Protein AF-A0A328N992-F1 (afdb_monomer)

Organism: NCBI:txid709876

Solvent-accessible surface area (backbone atoms only — not comparable to full-atom values): 13622 Å² total; per-residue (Å²): 133,80,84,73,57,68,52,61,56,52,52,54,48,52,54,49,39,54,75,70,66,52,57,54,69,60,47,16,53,49,36,62,72,42,31,84,69,27,68,93,78,51,80,54,60,45,34,30,42,42,36,12,55,34,43,67,59,38,48,61,41,48,57,57,71,47,73,56,45,70,89,80,65,60,77,86,79,83,82,83,86,82,49,75,71,60,50,50,52,51,25,53,38,34,49,50,53,59,74,67,42,42,58,57,48,53,30,16,54,98,88,42,84,43,50,44,65,38,31,50,54,35,53,51,51,41,49,53,54,27,48,77,56,45,34,52,88,50,46,37,51,57,51,10,40,50,67,34,26,86,53,43,39,97,88,65,38,64,68,19,67,39,57,38,52,45,52,62,71,67,64,50,67,63,26,51,50,30,21,49,53,40,45,70,71,41,87,77,78,71,82,86,64,97,76,58,48,24,54,66,30,43,54,52,15,52,52,27,40,56,37,16,70,74,36,30,91,84,34,50,62,52,14,51,45,25,44,48,51,14,49,53,26,44,55,48,15,59,51,34,41,56,51,41,57,67,61,73,78,110

pLDDT: mean 87.42, std 14.93, range [39.62, 98.62]

Radius of gyration: 20.53 Å; Cα contacts (8 Å, |Δi|>4): 294; chains: 1; bounding box: 58×44×56 Å

Secondary structure (DSSP, 8-state):
-PPPPHHHHHHHHHHHHHHTT--HHHHHHHHHHHHHHHTTT---HHHHHHHHH-HHHHHHHHHHHSPPPGGGT--TTS-SSS-HHHHHHHHHHHHHHHHH--SSPTT--TTPPPPHHHHHHHHHHHHHHHHHTT-GGGHHHHHHHHHT-----TT--SS-HHHHHHHHHH--HHHHHHHHHHHHT-TTS----TT-TTHHHHHHHHHHHHHHHHHTTT-HHHHHHHHHHHHHHHHHHHHHHHHHHHHHT-

Sequence (250 aa):
MWPLPRQYTIGRLLDRLEAAGADNTLLANLEWFYQPLLEHSRRPIALHRELARDPARFIGLVSLMYRPDPDTGANSADEEANEESASSRAFSAAWTVLREWRTPLPGSVDGYLPTTEDMLRWAESVREMLTASDRAQVLPIVLGDALSGAVADEDGTWPSEPVRDVLEILGDADLDEHLAIARMNQPGVTTRGLYDGGTQERALADQYSGAADRVRDRWPRSGALLDGLSRSYRDDARREDRSAESHGDR

Mean predicted aligned error: 6.82 Å

Foldseek 3Di:
DDDDPPLVVLQVVLVVCVVVVHDLVVLLVSCLVCQLVNLVPDASVSVLQCVQAPVVSVVVLVCLQDPADVVVPPPPPPPPPDPPVVSVSSNVSSCSNLLQRQDDAHLDDPRDRHALVSNVVSLVVNCVVCVVRRNNVCSLQSLLSRQLHCDDPPVSQPPHPSSLVNCQVVVDPSNLVNVLVSNVPRPPLDDDDLQCALVSLQVQLVVLQVSLVVPCVPRVSSSVSSNVSSVVSVVVSVVRNVVNVVVVVD

Structure (mmCIF, N/CA/C/O backbone):
data_AF-A0A328N992-F1
#
_entry.id   AF-A0A328N992-F1
#
loop_
_atom_site.group_PDB
_atom_site.id
_atom_site.type_symbol
_atom_site.label_atom_id
_atom_site.label_alt_id
_atom_site.label_comp_id
_atom_site.label_asym_id
_atom_site.label_entity_id
_atom_site.label_seq_id
_atom_site.pdbx_PDB_ins_code
_atom_site.Cartn_x
_atom_site.Cartn_y
_atom_site.Cartn_z
_atom_site.occupancy
_atom_site.B_iso_or_equiv
_atom_site.auth_seq_id
_atom_site.auth_comp_id
_atom_site.auth_asym_id
_atom_site.auth_atom_id
_atom_site.pdbx_PDB_model_num
ATOM 1 N N . MET A 1 1 ? -18.900 12.013 -38.434 1.00 44.59 1 MET A N 1
ATOM 2 C CA . MET A 1 1 ? -18.421 11.192 -37.301 1.00 44.59 1 MET A CA 1
ATOM 3 C C . MET A 1 1 ? -17.495 12.079 -36.483 1.00 44.59 1 MET A C 1
ATOM 5 O O . MET A 1 1 ? -16.463 12.473 -37.007 1.00 44.59 1 MET A O 1
ATOM 9 N N . TRP A 1 2 ? -17.919 12.521 -35.297 1.00 42.84 2 TRP A N 1
ATOM 10 C CA . TRP A 1 2 ? -17.092 13.388 -34.446 1.00 42.84 2 TRP A CA 1
ATOM 11 C C . TRP A 1 2 ? -15.893 12.578 -33.923 1.00 42.84 2 TRP A C 1
ATOM 13 O O . TRP A 1 2 ? -16.093 11.407 -33.584 1.00 42.84 2 TRP A O 1
ATOM 23 N N . PRO A 1 3 ? -14.664 13.124 -33.886 1.00 55.38 3 PRO A N 1
ATOM 24 C CA . PRO A 1 3 ? -13.525 12.403 -33.331 1.00 55.38 3 PRO A CA 1
ATOM 25 C C . PRO A 1 3 ? -13.800 12.067 -31.864 1.00 55.38 3 PRO A C 1
ATOM 27 O O . PRO A 1 3 ? -14.230 12.920 -31.087 1.00 55.38 3 PRO A O 1
ATOM 30 N N . LEU A 1 4 ? -13.577 10.807 -31.493 1.00 65.38 4 LEU A N 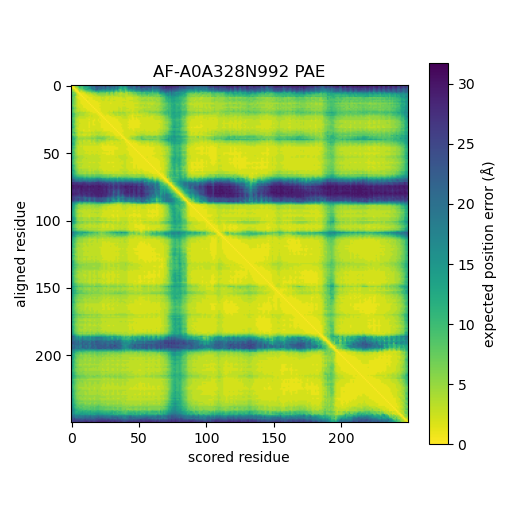1
ATOM 31 C CA . LEU A 1 4 ? -13.693 10.372 -30.106 1.00 65.38 4 LEU A CA 1
ATOM 32 C C . LEU A 1 4 ? -12.664 11.125 -29.245 1.00 65.38 4 LEU A C 1
ATOM 34 O O . LEU A 1 4 ? -11.574 11.437 -29.740 1.00 65.38 4 LEU A O 1
ATOM 38 N N . PRO A 1 5 ? -12.964 11.398 -27.962 1.00 82.06 5 PRO A N 1
ATOM 39 C CA . PRO A 1 5 ? -11.992 11.981 -27.044 1.00 82.06 5 PRO A CA 1
ATOM 40 C C . PRO A 1 5 ? -10.669 11.200 -27.073 1.00 82.06 5 PRO A C 1
ATOM 42 O O . PRO A 1 5 ? -10.662 9.967 -27.139 1.00 82.06 5 PRO A O 1
ATOM 45 N N . ARG A 1 6 ? -9.531 11.907 -27.030 1.00 81.56 6 ARG A N 1
ATOM 46 C CA . ARG A 1 6 ? -8.190 11.291 -27.118 1.00 81.56 6 ARG A CA 1
ATOM 47 C C . ARG A 1 6 ? -7.979 10.209 -26.052 1.00 81.56 6 ARG A C 1
ATOM 49 O O . ARG A 1 6 ? -7.444 9.153 -26.369 1.00 81.56 6 ARG A O 1
ATOM 56 N N . GLN A 1 7 ? -8.493 10.446 -24.844 1.00 84.19 7 GLN A N 1
ATOM 57 C CA . GLN A 1 7 ? -8.504 9.505 -23.717 1.00 84.19 7 GLN A CA 1
ATOM 58 C C . GLN A 1 7 ? -9.164 8.174 -24.087 1.00 84.19 7 GLN A C 1
ATOM 60 O O . GLN A 1 7 ? -8.561 7.119 -23.934 1.00 84.19 7 GLN A O 1
ATOM 65 N N . TYR A 1 8 ? -10.364 8.228 -24.674 1.00 84.75 8 TYR A N 1
ATOM 66 C CA . TYR A 1 8 ? -11.100 7.039 -25.106 1.00 84.75 8 TYR A CA 1
ATOM 67 C C . TYR A 1 8 ? -10.323 6.238 -26.157 1.00 84.75 8 TYR A C 1
ATOM 69 O O . TYR A 1 8 ? -10.252 5.012 -26.097 1.00 84.75 8 TYR A O 1
ATOM 77 N N . THR A 1 9 ? -9.728 6.930 -27.132 1.00 87.75 9 THR A N 1
ATOM 78 C CA . THR A 1 9 ? -8.987 6.274 -28.220 1.00 87.75 9 THR A CA 1
ATOM 79 C C . THR A 1 9 ? -7.722 5.592 -27.704 1.00 87.75 9 THR A C 1
ATOM 81 O O . THR A 1 9 ? -7.458 4.451 -28.080 1.00 87.75 9 THR A O 1
ATOM 84 N N . ILE A 1 10 ? -6.968 6.269 -26.834 1.00 90.88 10 ILE A N 1
ATOM 85 C CA . ILE A 1 10 ? -5.736 5.734 -26.244 1.00 90.88 10 ILE A CA 1
ATOM 86 C C . ILE A 1 10 ? -6.057 4.587 -25.285 1.00 90.88 10 ILE A C 1
ATOM 88 O O . ILE A 1 10 ? -5.457 3.526 -25.420 1.00 90.88 10 ILE A O 1
ATOM 92 N N . GLY A 1 11 ? -7.046 4.741 -24.398 1.00 88.81 11 GLY A N 1
ATOM 93 C CA . GLY A 1 11 ? -7.476 3.670 -23.493 1.00 88.81 11 GLY A CA 1
ATOM 94 C C . GLY A 1 11 ? -7.834 2.393 -24.255 1.00 88.81 11 GLY A C 1
ATOM 95 O O . GLY A 1 11 ? -7.245 1.344 -24.016 1.00 88.81 11 GLY A O 1
ATOM 96 N N . ARG A 1 12 ? -8.671 2.506 -25.296 1.00 89.94 12 ARG A N 1
ATOM 97 C CA . ARG A 1 12 ? -9.015 1.357 -26.149 1.00 89.94 12 ARG A CA 1
ATOM 98 C C . ARG A 1 12 ? -7.834 0.762 -26.916 1.00 89.94 12 ARG A C 1
ATOM 100 O O . ARG A 1 12 ? -7.894 -0.407 -27.293 1.00 89.94 12 ARG A O 1
ATOM 107 N N . LEU A 1 13 ? -6.822 1.561 -27.258 1.00 92.88 13 LEU A N 1
ATOM 108 C CA . LEU A 1 13 ? -5.617 1.046 -27.905 1.00 92.88 13 LEU A CA 1
ATOM 109 C C . LEU A 1 13 ? -4.828 0.177 -26.925 1.00 92.88 13 LEU A C 1
ATOM 111 O O . LEU A 1 13 ? -4.437 -0.923 -27.302 1.00 92.88 13 LEU A O 1
ATOM 115 N N . LEU A 1 14 ? -4.653 0.640 -25.684 1.00 93.31 14 LEU A N 1
ATOM 116 C CA . LEU A 1 14 ? -3.992 -0.133 -24.633 1.00 93.31 14 LEU A CA 1
ATOM 117 C C . LEU A 1 14 ? -4.751 -1.430 -24.335 1.00 93.31 14 LEU A C 1
ATOM 119 O O . LEU A 1 14 ? -4.133 -2.489 -24.323 1.00 93.31 14 LEU A O 1
ATOM 123 N N . ASP A 1 15 ? -6.083 -1.380 -24.235 1.00 91.62 15 ASP A N 1
ATOM 124 C CA . ASP A 1 15 ? -6.909 -2.581 -24.028 1.00 91.62 15 ASP A CA 1
ATOM 125 C C . ASP A 1 15 ? -6.735 -3.605 -25.161 1.00 91.62 15 ASP A C 1
ATOM 127 O O . ASP A 1 15 ? -6.702 -4.813 -24.936 1.00 91.62 15 ASP A O 1
ATOM 131 N N . ARG A 1 16 ? -6.598 -3.133 -26.407 1.00 93.62 16 ARG A N 1
ATOM 132 C CA . ARG A 1 16 ? -6.344 -4.010 -27.560 1.00 93.62 16 ARG A CA 1
ATOM 133 C C . ARG A 1 16 ? -4.935 -4.580 -27.576 1.00 93.62 16 ARG A C 1
ATOM 135 O O . ARG A 1 16 ? -4.776 -5.711 -28.019 1.00 93.62 16 ARG A O 1
ATOM 142 N N . LEU A 1 17 ? -3.935 -3.811 -27.147 1.00 94.00 17 LEU A N 1
ATOM 143 C CA . LEU A 1 17 ? -2.565 -4.304 -27.016 1.00 94.00 17 LEU A CA 1
ATOM 144 C C . LEU A 1 17 ? -2.492 -5.394 -25.943 1.00 94.00 17 LEU A C 1
ATOM 146 O O . LEU A 1 17 ? -1.922 -6.450 -26.199 1.00 94.00 17 LEU A O 1
ATOM 150 N N . GLU A 1 18 ? -3.136 -5.181 -24.795 1.00 91.88 18 GLU A N 1
ATOM 151 C CA . GLU A 1 18 ? -3.239 -6.188 -23.735 1.00 91.88 18 GLU A CA 1
ATOM 152 C C . GLU A 1 18 ? -3.959 -7.450 -24.230 1.00 91.88 18 GLU A C 1
ATOM 154 O O . GLU A 1 18 ? -3.420 -8.549 -24.120 1.00 91.88 18 GLU A O 1
ATOM 159 N N . ALA A 1 19 ? -5.115 -7.306 -24.889 1.00 92.44 19 ALA A N 1
ATOM 160 C CA . ALA A 1 19 ? -5.848 -8.440 -25.460 1.00 92.44 19 ALA A CA 1
ATOM 161 C C . ALA A 1 19 ? -5.077 -9.186 -26.567 1.00 92.44 19 ALA A C 1
ATOM 163 O O . ALA A 1 19 ? -5.338 -10.362 -26.816 1.00 92.44 19 ALA A O 1
ATOM 164 N N . ALA A 1 20 ? -4.136 -8.517 -27.238 1.00 94.56 20 ALA A N 1
ATOM 165 C CA . ALA A 1 20 ? -3.255 -9.121 -28.234 1.00 94.56 20 ALA A CA 1
ATOM 166 C C . ALA A 1 20 ? -2.022 -9.814 -27.620 1.00 94.56 20 ALA A C 1
ATOM 168 O O . ALA A 1 20 ? -1.205 -10.349 -28.367 1.00 94.56 20 ALA A O 1
ATOM 169 N N . GLY A 1 21 ? -1.880 -9.810 -26.289 1.00 92.38 21 GLY A N 1
ATOM 170 C CA . GLY A 1 21 ? -0.749 -10.420 -25.592 1.00 92.38 21 GLY A CA 1
ATOM 171 C C . GLY A 1 21 ? 0.535 -9.596 -25.680 1.00 92.38 21 GLY A C 1
ATOM 172 O O . GLY A 1 21 ? 1.622 -10.169 -25.747 1.00 92.38 21 GLY A O 1
ATOM 173 N N . ALA A 1 22 ? 0.428 -8.264 -25.731 1.00 93.62 22 ALA A N 1
ATOM 174 C CA . ALA A 1 22 ? 1.598 -7.396 -25.645 1.00 93.62 22 ALA A CA 1
ATOM 175 C C . ALA A 1 22 ? 2.366 -7.621 -24.331 1.00 93.62 22 ALA A C 1
ATOM 177 O O . ALA A 1 22 ? 1.780 -7.918 -23.292 1.00 93.62 22 ALA A O 1
ATOM 178 N N . ASP A 1 23 ? 3.685 -7.441 -24.392 1.00 94.00 23 ASP A N 1
ATOM 179 C CA . ASP A 1 23 ? 4.572 -7.568 -23.237 1.00 94.00 23 ASP A CA 1
ATOM 180 C C . ASP A 1 23 ? 4.174 -6.616 -22.090 1.00 94.00 23 ASP A C 1
ATOM 182 O O . ASP A 1 23 ? 3.854 -5.444 -22.321 1.00 94.00 23 ASP A O 1
ATOM 186 N N . ASN A 1 24 ? 4.224 -7.110 -20.845 1.00 92.69 24 ASN A N 1
ATOM 187 C CA . ASN A 1 24 ? 3.803 -6.342 -19.669 1.00 92.69 24 ASN A CA 1
ATOM 188 C C . ASN A 1 24 ? 4.683 -5.102 -19.453 1.00 92.69 24 ASN A C 1
ATOM 190 O O . ASN A 1 24 ? 4.160 -4.039 -19.129 1.00 92.69 24 ASN A O 1
ATOM 194 N N . THR A 1 25 ? 5.988 -5.195 -19.727 1.00 94.50 25 THR A N 1
ATOM 195 C CA . THR A 1 25 ? 6.917 -4.059 -19.617 1.00 94.50 25 THR A CA 1
ATOM 196 C C . THR A 1 25 ? 6.542 -2.948 -20.593 1.00 94.50 25 THR A C 1
ATOM 198 O O . THR A 1 25 ? 6.544 -1.766 -20.239 1.00 94.50 25 THR A O 1
ATOM 201 N N . LEU A 1 26 ? 6.201 -3.311 -21.835 1.00 95.56 26 LEU A N 1
ATOM 202 C CA . LEU A 1 26 ? 5.734 -2.353 -22.837 1.00 95.56 26 LEU A CA 1
ATOM 203 C C . LEU A 1 26 ? 4.438 -1.671 -22.384 1.00 95.56 26 LEU A C 1
ATOM 205 O O . LEU A 1 26 ? 4.343 -0.443 -22.450 1.00 95.56 26 LEU A O 1
ATOM 209 N N . LEU A 1 27 ? 3.458 -2.448 -21.917 1.00 95.50 27 LEU A N 1
ATOM 210 C CA . LEU A 1 27 ? 2.187 -1.914 -21.428 1.00 95.50 27 LEU A CA 1
ATOM 211 C C . LEU A 1 27 ? 2.389 -0.993 -20.222 1.00 95.50 27 LEU A C 1
ATOM 213 O O . LEU A 1 27 ? 1.867 0.115 -20.235 1.00 95.50 27 LEU A O 1
ATOM 217 N N . ALA A 1 28 ? 3.199 -1.389 -19.242 1.00 95.44 28 ALA A N 1
ATOM 218 C CA . ALA A 1 28 ? 3.517 -0.582 -18.067 1.00 95.44 28 ALA A CA 1
ATOM 219 C C . ALA A 1 28 ? 4.166 0.759 -18.438 1.00 95.44 28 ALA A C 1
ATOM 221 O O . ALA A 1 28 ? 3.790 1.805 -17.911 1.00 95.44 28 ALA A O 1
ATOM 222 N N . ASN A 1 29 ? 5.103 0.755 -19.393 1.00 95.88 29 ASN A N 1
ATOM 223 C CA . ASN A 1 29 ? 5.730 1.983 -19.885 1.00 95.88 29 ASN A CA 1
ATOM 224 C C . ASN A 1 29 ? 4.714 2.906 -20.580 1.00 95.88 29 ASN A C 1
ATOM 226 O O . ASN A 1 29 ? 4.759 4.123 -20.398 1.00 95.88 29 ASN A O 1
ATOM 230 N N . LEU A 1 30 ? 3.794 2.344 -21.371 1.00 95.56 30 LEU A N 1
ATOM 231 C CA . LEU A 1 30 ? 2.729 3.111 -22.021 1.00 95.56 30 LEU A CA 1
ATOM 232 C C . LEU A 1 30 ? 1.713 3.647 -21.006 1.00 95.56 30 LEU A C 1
ATOM 234 O O . LEU A 1 30 ? 1.287 4.793 -21.121 1.00 95.56 30 LEU A O 1
ATOM 238 N N . GLU A 1 31 ? 1.341 2.843 -20.015 1.00 95.19 31 GLU A N 1
ATOM 239 C CA . GLU A 1 31 ? 0.456 3.242 -18.923 1.00 95.19 31 GLU A CA 1
ATOM 240 C C . GLU A 1 31 ? 1.057 4.386 -18.117 1.00 95.19 31 GLU A C 1
ATOM 242 O O . GLU A 1 31 ? 0.381 5.390 -17.922 1.00 95.19 31 GLU A O 1
ATOM 247 N N . TRP A 1 32 ? 2.337 4.297 -17.746 1.00 95.62 32 TRP A N 1
ATOM 248 C CA . TRP A 1 32 ? 3.048 5.395 -17.094 1.00 95.62 32 TRP A CA 1
ATOM 249 C C . TRP A 1 32 ? 3.054 6.662 -17.958 1.00 95.62 32 TRP A C 1
ATOM 251 O O . TRP A 1 32 ? 2.681 7.739 -17.495 1.00 95.62 32 TRP A O 1
ATOM 261 N N . PHE A 1 33 ? 3.415 6.534 -19.238 1.00 93.38 33 PHE A N 1
ATOM 262 C CA . PHE A 1 33 ? 3.489 7.672 -20.156 1.00 93.38 33 PHE A CA 1
ATOM 263 C C . PHE A 1 33 ? 2.137 8.379 -20.334 1.00 93.38 33 PHE A C 1
ATOM 265 O O . PHE A 1 33 ? 2.073 9.609 -20.382 1.00 93.38 33 PHE A O 1
ATOM 272 N N . TYR A 1 34 ? 1.048 7.614 -20.426 1.00 93.12 34 TYR A N 1
ATOM 273 C CA . TYR A 1 34 ? -0.300 8.149 -20.612 1.00 93.12 34 TYR A CA 1
ATOM 274 C C . TYR A 1 34 ? -1.068 8.371 -19.304 1.00 93.12 34 TYR A C 1
ATOM 276 O O . TYR A 1 34 ? -2.209 8.834 -19.369 1.00 93.12 34 TYR A O 1
ATOM 284 N N . GLN A 1 35 ? -0.472 8.122 -18.135 1.00 92.06 35 GLN A N 1
ATOM 285 C CA . GLN A 1 35 ? -1.172 8.199 -16.852 1.00 92.06 35 GLN A CA 1
ATOM 286 C C . GLN A 1 35 ? -1.865 9.548 -16.607 1.00 92.06 35 GLN A C 1
ATOM 288 O O . GLN A 1 35 ? -3.061 9.532 -16.317 1.00 92.06 35 GLN A O 1
ATOM 293 N N . PRO A 1 36 ? -1.219 10.719 -16.813 1.00 88.44 36 PRO A N 1
ATOM 294 C CA . PRO A 1 36 ? -1.886 12.010 -16.604 1.00 88.44 36 PRO A CA 1
ATOM 295 C C . PRO A 1 36 ? -3.109 12.224 -17.504 1.00 88.44 36 PRO A C 1
ATOM 297 O O . PRO A 1 36 ? -3.967 13.052 -17.223 1.00 88.44 36 PRO A O 1
ATOM 300 N N . LEU A 1 37 ? -3.169 11.522 -18.638 1.00 89.25 37 LEU A N 1
ATOM 301 C CA . LEU A 1 37 ? -4.294 11.597 -19.560 1.00 89.25 37 LEU A CA 1
ATOM 302 C C . LEU A 1 37 ? -5.396 10.598 -19.187 1.00 89.25 37 LEU A C 1
ATOM 304 O O . LEU A 1 37 ? -6.566 10.872 -19.457 1.00 89.25 37 LEU A O 1
ATOM 308 N N . LEU A 1 38 ? -5.026 9.446 -18.623 1.00 88.31 38 LEU A N 1
ATOM 309 C CA . LEU A 1 38 ? -5.910 8.303 -18.414 1.00 88.31 38 LEU A CA 1
ATOM 310 C C . LEU A 1 38 ? -6.420 8.141 -16.979 1.00 88.31 38 LEU A C 1
ATOM 312 O O . LEU A 1 38 ? -7.320 7.320 -16.805 1.00 88.31 38 LEU A O 1
ATOM 316 N N . GLU A 1 39 ? -5.933 8.925 -16.012 1.00 82.50 39 GLU A N 1
ATOM 317 C CA . GLU A 1 39 ? -6.177 8.759 -14.565 1.00 82.50 39 GLU A CA 1
ATOM 318 C C . GLU A 1 39 ? -7.637 8.437 -14.187 1.00 82.50 39 GLU A C 1
ATOM 320 O O . GLU A 1 39 ? -7.895 7.536 -13.400 1.00 82.50 39 GLU A O 1
ATOM 325 N N . HIS A 1 40 ? -8.621 9.102 -14.801 1.00 81.12 40 HIS A N 1
ATOM 326 C CA . HIS A 1 40 ? -10.045 8.920 -14.483 1.00 81.12 40 HIS A CA 1
ATOM 327 C C . HIS A 1 40 ? -10.778 7.922 -15.387 1.00 81.12 40 HIS A C 1
ATOM 329 O O . HIS A 1 40 ? -11.990 7.745 -15.276 1.00 81.12 40 HIS A O 1
ATOM 335 N N . SER A 1 41 ? -10.072 7.307 -16.332 1.00 83.06 41 SER A N 1
ATOM 336 C CA . SER A 1 41 ? -10.669 6.497 -17.400 1.00 83.06 41 SER A CA 1
ATOM 337 C C . SER A 1 41 ? -10.125 5.076 -17.476 1.00 83.06 41 SER A C 1
ATOM 339 O O . SER A 1 41 ? -10.833 4.193 -17.959 1.00 83.06 41 SER A O 1
ATOM 341 N N . ARG A 1 42 ? -8.895 4.835 -17.008 1.00 86.62 42 ARG A N 1
ATOM 342 C CA . ARG A 1 42 ? -8.255 3.519 -17.053 1.00 86.62 42 ARG A CA 1
ATOM 343 C C . ARG A 1 42 ? -7.254 3.379 -15.912 1.00 86.62 42 ARG A C 1
ATOM 345 O O . ARG A 1 42 ? -6.422 4.256 -15.716 1.00 86.62 42 ARG A O 1
ATOM 352 N N . ARG A 1 43 ? -7.312 2.249 -15.205 1.00 87.88 43 ARG A N 1
ATOM 353 C CA . ARG A 1 43 ? -6.326 1.902 -14.174 1.00 87.88 43 ARG A CA 1
ATOM 354 C C . ARG A 1 43 ? -5.036 1.372 -14.816 1.00 87.88 43 ARG A C 1
ATOM 356 O O . ARG A 1 43 ? -5.134 0.625 -15.793 1.00 87.88 43 ARG A O 1
ATOM 363 N N . PRO A 1 44 ? -3.854 1.701 -14.273 1.00 92.94 44 PRO A N 1
ATOM 364 C CA . PRO A 1 44 ? -2.571 1.278 -14.827 1.00 92.94 44 PRO A CA 1
ATOM 365 C C . PRO A 1 44 ? -2.178 -0.121 -14.304 1.00 92.94 44 PRO A C 1
ATOM 367 O O . PRO A 1 44 ? -1.292 -0.271 -13.464 1.00 92.94 44 PRO A O 1
ATOM 370 N N . ILE A 1 45 ? -2.896 -1.157 -14.757 1.00 91.94 45 ILE A N 1
ATOM 371 C CA . ILE A 1 45 ? -2.775 -2.530 -14.232 1.00 91.94 45 ILE A CA 1
ATOM 372 C C . ILE A 1 45 ? -1.406 -3.145 -14.551 1.00 91.94 45 ILE A C 1
ATOM 374 O O . ILE A 1 45 ? -0.816 -3.795 -13.687 1.00 91.94 45 ILE A O 1
ATOM 378 N N . ALA A 1 46 ? -0.892 -2.967 -15.770 1.00 94.50 46 ALA A N 1
ATOM 379 C CA . ALA A 1 46 ? 0.418 -3.499 -16.142 1.00 94.50 46 ALA A CA 1
ATOM 380 C C . ALA A 1 46 ? 1.539 -2.816 -15.349 1.00 94.50 46 ALA A C 1
ATOM 382 O O . ALA A 1 46 ? 2.469 -3.486 -14.901 1.00 94.50 46 ALA A O 1
ATOM 383 N N . LEU A 1 47 ? 1.413 -1.509 -15.102 1.00 96.12 47 LEU A N 1
ATOM 384 C CA . LEU A 1 47 ? 2.319 -0.759 -14.242 1.00 96.12 47 LEU A CA 1
ATOM 385 C C . LEU A 1 47 ? 2.269 -1.278 -12.807 1.00 96.12 47 LEU A C 1
ATOM 387 O O . LEU A 1 47 ? 3.320 -1.579 -12.261 1.00 96.12 47 LEU A O 1
ATOM 391 N N . HIS A 1 48 ? 1.085 -1.470 -12.215 1.00 95.62 48 HIS A N 1
ATOM 392 C CA . HIS A 1 48 ? 0.953 -2.057 -10.872 1.00 95.62 48 HIS A CA 1
ATOM 393 C C . HIS A 1 48 ? 1.587 -3.453 -10.772 1.00 95.62 48 HIS A C 1
ATOM 395 O O . HIS A 1 48 ? 2.229 -3.757 -9.768 1.00 95.62 48 HIS A O 1
ATOM 401 N N . ARG A 1 49 ? 1.479 -4.286 -11.819 1.00 95.19 49 ARG A N 1
ATOM 402 C CA . ARG A 1 49 ? 2.197 -5.573 -11.896 1.00 95.19 49 ARG A CA 1
ATOM 403 C C . ARG A 1 49 ? 3.718 -5.388 -11.901 1.00 95.19 49 ARG A C 1
ATOM 405 O O . ARG A 1 49 ? 4.406 -6.126 -11.204 1.00 95.19 49 ARG A O 1
ATOM 412 N N . GLU A 1 50 ? 4.240 -4.409 -12.640 1.00 95.81 50 GLU A N 1
ATOM 413 C CA . GLU A 1 50 ? 5.678 -4.101 -12.628 1.00 95.81 50 GLU A CA 1
ATOM 414 C C . GLU A 1 50 ? 6.145 -3.563 -11.271 1.00 95.81 50 GLU A C 1
ATOM 416 O O . GLU A 1 50 ? 7.205 -3.971 -10.812 1.00 95.81 50 GLU A O 1
ATOM 421 N N . LEU A 1 51 ? 5.365 -2.711 -10.591 1.00 96.88 51 LEU A N 1
ATOM 422 C CA . LEU A 1 51 ? 5.727 -2.206 -9.256 1.00 96.88 51 LEU A CA 1
ATOM 423 C C . LEU A 1 51 ? 5.828 -3.339 -8.225 1.00 96.88 51 LEU A C 1
ATOM 425 O O . LEU A 1 51 ? 6.738 -3.352 -7.397 1.00 96.88 51 LEU A O 1
ATOM 429 N N . ALA A 1 52 ? 4.915 -4.310 -8.297 1.00 96.88 52 ALA A N 1
ATOM 430 C CA . ALA A 1 52 ? 4.940 -5.491 -7.442 1.00 96.88 52 ALA A CA 1
ATOM 431 C C . ALA A 1 52 ? 6.146 -6.391 -7.713 1.00 96.88 52 ALA A C 1
ATOM 433 O O . ALA A 1 52 ? 6.740 -6.923 -6.778 1.00 96.88 52 ALA A O 1
ATOM 434 N N . ARG A 1 53 ? 6.496 -6.568 -8.988 1.00 96.00 53 ARG A N 1
ATOM 435 C CA . ARG A 1 53 ? 7.550 -7.483 -9.423 1.00 96.00 53 ARG A CA 1
ATOM 436 C C . ARG A 1 53 ? 8.951 -6.905 -9.238 1.00 96.00 53 ARG A C 1
ATOM 438 O O . ARG A 1 53 ? 9.851 -7.627 -8.818 1.00 96.00 53 ARG A O 1
ATOM 445 N N . ASP A 1 54 ? 9.144 -5.642 -9.604 1.00 96.06 54 ASP A N 1
ATOM 446 C CA . ASP A 1 54 ? 10.447 -4.986 -9.678 1.00 96.06 54 ASP A CA 1
ATOM 447 C C . ASP A 1 54 ? 10.508 -3.795 -8.706 1.00 96.06 54 ASP A C 1
ATOM 449 O O . ASP A 1 54 ? 9.984 -2.713 -9.005 1.00 96.06 54 ASP A O 1
ATOM 453 N N . PRO A 1 55 ? 11.173 -3.948 -7.545 1.00 97.56 55 PRO A N 1
ATOM 454 C CA . PRO A 1 55 ? 11.281 -2.863 -6.583 1.00 97.56 55 PRO A CA 1
ATOM 455 C C . PRO A 1 55 ? 12.022 -1.638 -7.148 1.00 97.56 55 PRO A C 1
ATOM 457 O O . PRO A 1 55 ? 11.762 -0.528 -6.692 1.00 97.56 55 PRO A O 1
ATOM 460 N N . ALA A 1 56 ? 12.860 -1.764 -8.188 1.00 97.38 56 ALA A N 1
ATOM 461 C CA . ALA A 1 56 ? 13.504 -0.602 -8.807 1.00 97.38 56 ALA A CA 1
ATOM 462 C C . ALA A 1 56 ? 12.496 0.296 -9.544 1.00 97.38 56 ALA A C 1
ATOM 464 O O . ALA A 1 56 ? 12.617 1.525 -9.521 1.00 97.38 56 ALA A O 1
ATOM 465 N N . ARG A 1 57 ? 11.455 -0.292 -10.153 1.00 96.69 57 ARG A N 1
ATOM 466 C CA . ARG A 1 57 ? 10.348 0.470 -10.762 1.00 96.69 57 ARG A CA 1
ATOM 467 C C . ARG A 1 57 ? 9.566 1.243 -9.714 1.00 96.69 57 ARG A C 1
ATOM 469 O O . ARG A 1 57 ? 9.240 2.406 -9.939 1.00 96.69 57 ARG A O 1
ATOM 476 N N . PHE A 1 58 ? 9.303 0.611 -8.574 1.00 97.88 58 PHE A N 1
ATOM 477 C CA . PHE A 1 58 ? 8.666 1.261 -7.436 1.00 97.88 58 PHE A CA 1
ATOM 478 C C . PHE A 1 58 ? 9.495 2.435 -6.909 1.00 97.88 58 PHE A C 1
ATOM 480 O O . PHE A 1 58 ? 8.973 3.548 -6.811 1.00 97.88 58 PHE A O 1
ATOM 487 N N . ILE A 1 59 ? 10.794 2.230 -6.675 1.00 97.44 59 ILE A N 1
ATOM 488 C CA . ILE A 1 59 ? 11.699 3.295 -6.228 1.00 97.44 59 ILE A CA 1
ATOM 489 C C . ILE A 1 59 ? 11.735 4.458 -7.217 1.00 97.44 59 ILE A C 1
ATOM 491 O O . ILE A 1 59 ? 11.683 5.606 -6.789 1.00 97.44 59 ILE A O 1
ATOM 495 N N . GLY A 1 60 ? 11.728 4.191 -8.526 1.00 95.31 60 GLY A N 1
ATOM 496 C CA . GLY A 1 60 ? 11.674 5.245 -9.539 1.00 95.31 60 GLY A CA 1
ATOM 497 C C . GLY A 1 60 ? 10.488 6.203 -9.366 1.00 95.31 60 GLY A C 1
ATOM 498 O O . GLY A 1 60 ? 10.646 7.406 -9.558 1.00 95.31 60 GLY A O 1
ATOM 499 N N . LEU A 1 61 ? 9.316 5.700 -8.958 1.00 95.62 61 LEU A N 1
ATOM 500 C CA . LEU A 1 61 ? 8.141 6.532 -8.668 1.00 95.62 61 LEU A CA 1
ATOM 501 C C . LEU A 1 61 ? 8.250 7.215 -7.298 1.00 95.62 61 LEU A C 1
ATOM 503 O O . LEU A 1 61 ? 7.910 8.391 -7.178 1.00 95.62 61 LEU A O 1
ATOM 507 N N . VAL A 1 62 ? 8.759 6.514 -6.283 1.00 94.88 62 VAL A N 1
ATOM 508 C CA . VAL A 1 62 ? 8.992 7.072 -4.939 1.00 94.88 62 VAL A CA 1
ATOM 509 C C . VAL A 1 62 ? 9.967 8.253 -4.991 1.00 94.88 62 VAL A C 1
ATOM 511 O O . VAL A 1 62 ? 9.726 9.283 -4.362 1.00 94.88 62 VAL A O 1
ATOM 514 N N . SER A 1 63 ? 11.029 8.172 -5.793 1.00 92.94 63 SER A N 1
ATOM 515 C CA . SER A 1 63 ? 12.012 9.251 -5.948 1.00 92.94 63 SER A CA 1
ATOM 516 C C . SER A 1 63 ? 11.433 10.530 -6.560 1.00 92.94 63 SER A C 1
ATOM 518 O O . SER A 1 63 ? 11.999 11.598 -6.341 1.00 92.94 63 SER A O 1
ATOM 520 N N . LEU A 1 64 ? 10.307 10.452 -7.283 1.00 92.38 64 LEU A N 1
ATOM 521 C CA . LEU A 1 64 ? 9.584 11.633 -7.775 1.00 92.38 64 LEU A CA 1
ATOM 522 C C . LEU A 1 64 ? 8.795 12.342 -6.667 1.00 92.38 64 LEU A C 1
ATOM 524 O O . LEU A 1 64 ? 8.437 13.507 -6.825 1.00 92.38 64 LEU A O 1
ATOM 528 N N . MET A 1 65 ? 8.491 11.640 -5.572 1.00 89.50 65 MET A N 1
ATOM 529 C CA . MET A 1 65 ? 7.695 12.152 -4.457 1.00 89.50 65 MET A CA 1
ATOM 530 C C . MET A 1 65 ? 8.539 12.645 -3.288 1.00 89.50 65 MET A C 1
ATOM 532 O O . MET A 1 65 ? 8.165 13.615 -2.630 1.00 89.50 65 MET A O 1
ATOM 536 N N . TYR A 1 66 ? 9.670 11.991 -3.037 1.00 88.56 66 TYR A N 1
ATOM 537 C CA . TYR A 1 66 ? 10.522 12.279 -1.893 1.00 88.56 66 TYR A CA 1
ATOM 538 C C . TYR A 1 66 ? 11.895 12.741 -2.359 1.00 88.56 66 TYR A C 1
ATOM 540 O O . TYR A 1 66 ? 12.546 12.097 -3.186 1.00 88.56 66 TYR A O 1
ATOM 548 N N . ARG A 1 67 ? 12.347 13.865 -1.806 1.00 86.88 67 ARG A N 1
ATOM 549 C CA . ARG A 1 67 ? 13.703 14.375 -2.023 1.00 86.88 67 ARG A CA 1
ATOM 550 C C . ARG A 1 67 ? 14.708 13.587 -1.172 1.00 86.88 67 ARG A C 1
ATOM 552 O O . ARG A 1 67 ? 14.301 13.065 -0.131 1.00 86.88 67 ARG A O 1
ATOM 559 N N . PRO A 1 68 ? 15.979 13.480 -1.604 1.00 86.25 68 PRO A N 1
ATOM 560 C CA . PRO A 1 68 ? 17.032 12.955 -0.744 1.00 86.25 68 PRO A CA 1
ATOM 561 C C . PRO A 1 68 ? 17.147 13.804 0.525 1.00 86.25 68 PRO A C 1
ATOM 563 O O . PRO A 1 68 ? 16.794 14.987 0.524 1.00 86.25 68 PRO A O 1
ATOM 566 N N . ASP A 1 69 ? 17.629 13.200 1.601 1.00 80.38 69 ASP A N 1
ATOM 567 C CA . ASP A 1 69 ? 17.891 13.887 2.855 1.00 80.38 69 ASP A CA 1
ATOM 568 C C . ASP A 1 69 ? 18.971 14.969 2.636 1.00 80.38 69 ASP A C 1
ATOM 570 O O . ASP A 1 69 ? 20.083 14.649 2.207 1.00 80.38 69 ASP A O 1
ATOM 574 N N . PRO A 1 70 ? 18.680 16.256 2.899 1.00 70.44 70 PRO A N 1
ATOM 575 C CA . PRO A 1 70 ? 19.660 17.323 2.711 1.00 70.44 70 PRO A CA 1
ATOM 576 C C . PRO A 1 70 ? 20.890 17.176 3.625 1.00 70.44 70 PRO A C 1
ATOM 578 O O . PRO A 1 70 ? 21.966 17.661 3.273 1.00 70.44 70 PRO A O 1
ATOM 581 N N . ASP A 1 71 ? 20.764 16.490 4.765 1.00 73.12 71 ASP A N 1
ATOM 582 C CA . ASP A 1 71 ? 21.817 16.386 5.779 1.00 73.12 71 ASP A CA 1
ATOM 583 C C . ASP A 1 71 ? 22.847 15.280 5.475 1.00 73.12 71 ASP A C 1
ATOM 585 O O . ASP A 1 71 ? 23.916 15.236 6.088 1.00 73.12 71 ASP A O 1
ATOM 589 N N . THR A 1 72 ? 22.586 14.415 4.488 1.00 64.75 72 THR A N 1
ATOM 590 C CA . THR A 1 72 ? 23.529 13.367 4.032 1.00 64.75 72 THR A CA 1
ATOM 591 C C . THR A 1 72 ? 24.514 13.849 2.961 1.00 64.75 72 THR A C 1
ATOM 593 O O . THR A 1 72 ? 25.369 13.089 2.510 1.00 64.75 72 THR A O 1
ATOM 596 N N . GLY A 1 73 ? 24.489 15.143 2.618 1.00 52.97 73 GLY A N 1
ATOM 597 C CA . GLY A 1 73 ? 25.483 15.758 1.734 1.00 52.97 73 GLY A CA 1
ATOM 598 C C . GLY A 1 73 ? 25.167 15.636 0.244 1.00 52.97 73 GLY A C 1
ATOM 599 O O . GLY A 1 73 ? 26.066 15.812 -0.582 1.00 52.97 73 GLY A O 1
ATOM 600 N N . ALA A 1 74 ? 23.906 15.378 -0.117 1.00 55.19 74 ALA A N 1
ATOM 601 C CA . ALA A 1 74 ? 23.438 15.552 -1.485 1.00 55.19 74 ALA A CA 1
ATOM 602 C C . ALA A 1 74 ? 23.663 17.020 -1.894 1.00 55.19 74 ALA A C 1
ATOM 604 O O . ALA A 1 74 ? 23.031 17.929 -1.357 1.00 55.19 74 ALA A O 1
ATOM 605 N N . ASN A 1 75 ? 24.616 17.259 -2.804 1.00 47.19 75 ASN A N 1
ATOM 606 C CA . ASN A 1 75 ? 24.917 18.586 -3.336 1.00 47.19 75 ASN A CA 1
ATOM 607 C C . ASN A 1 75 ? 23.639 19.193 -3.929 1.00 47.19 75 ASN A C 1
ATOM 609 O O . ASN A 1 75 ? 23.246 18.878 -5.048 1.00 47.19 75 ASN A O 1
ATOM 613 N N . SER A 1 76 ? 23.022 20.106 -3.188 1.00 50.75 76 SER A N 1
ATOM 614 C CA . SER A 1 76 ? 21.813 20.851 -3.543 1.00 50.75 76 SER A CA 1
ATOM 615 C C . SER A 1 76 ? 22.039 21.904 -4.642 1.00 50.75 76 SER A C 1
ATOM 617 O O . SER A 1 76 ? 21.331 22.903 -4.703 1.00 50.75 76 SER A O 1
ATOM 619 N N . ALA A 1 77 ? 23.035 21.706 -5.510 1.00 42.91 77 ALA A N 1
ATOM 620 C CA . ALA A 1 77 ? 23.476 22.687 -6.499 1.00 42.91 77 ALA A CA 1
ATOM 621 C C . ALA A 1 77 ? 23.003 22.409 -7.940 1.00 42.91 77 ALA A C 1
ATOM 623 O O . ALA A 1 77 ? 23.170 23.286 -8.783 1.00 42.91 77 ALA A O 1
ATOM 624 N N . ASP A 1 78 ? 22.396 21.249 -8.230 1.00 44.50 78 ASP A N 1
ATOM 625 C CA . ASP A 1 78 ? 22.028 20.863 -9.608 1.00 44.50 78 ASP A CA 1
ATOM 626 C C . ASP A 1 78 ? 20.517 20.943 -9.937 1.00 44.50 78 ASP A C 1
ATOM 628 O O . ASP A 1 78 ? 20.139 20.735 -11.087 1.00 44.50 78 ASP A O 1
ATOM 632 N N . GLU A 1 79 ? 19.639 21.299 -8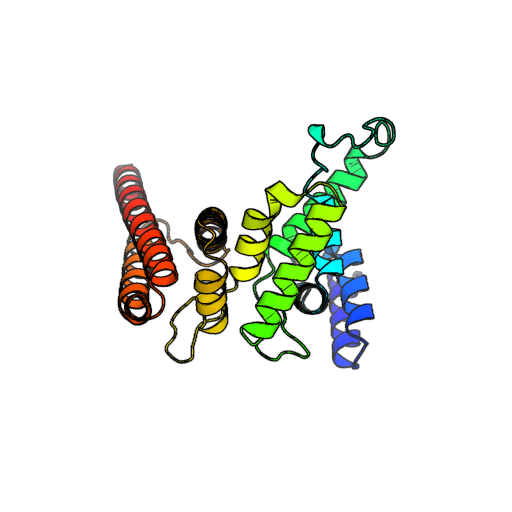.991 1.00 49.53 79 GLU A N 1
ATOM 633 C CA . GLU A 1 79 ? 18.168 21.249 -9.18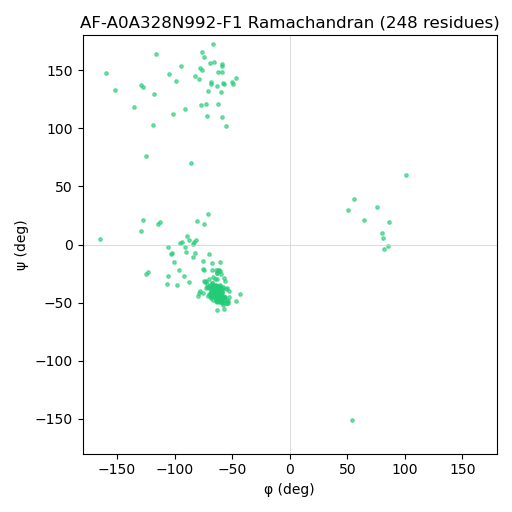8 1.00 49.53 79 GLU A CA 1
ATOM 634 C C . GLU A 1 79 ? 17.474 22.625 -9.159 1.00 49.53 79 GLU A C 1
ATOM 636 O O . GLU A 1 79 ? 16.256 22.735 -9.003 1.00 49.53 79 GLU A O 1
ATOM 641 N N . GLU A 1 80 ? 18.219 23.717 -9.326 1.00 47.66 80 GLU A N 1
ATOM 642 C CA . GLU A 1 80 ? 17.620 25.049 -9.408 1.00 47.66 80 GLU A CA 1
ATOM 643 C C . GLU A 1 80 ? 17.532 25.521 -10.866 1.00 47.66 80 GLU A C 1
ATOM 645 O O . GLU A 1 80 ? 18.531 25.839 -11.504 1.00 47.66 80 GLU A O 1
ATOM 650 N N . ALA A 1 81 ? 16.285 25.623 -11.347 1.00 39.62 81 ALA A N 1
ATOM 651 C CA . ALA A 1 81 ? 15.837 26.338 -12.552 1.00 39.62 81 ALA A CA 1
ATOM 652 C C . ALA A 1 81 ? 15.565 25.525 -13.840 1.00 39.62 81 ALA A C 1
ATOM 654 O O . ALA A 1 81 ? 16.086 25.852 -14.903 1.00 39.62 81 ALA A O 1
ATOM 655 N N . ASN A 1 82 ? 14.629 24.561 -13.791 1.00 42.53 82 ASN A N 1
ATOM 656 C CA . ASN A 1 82 ? 13.643 24.340 -14.884 1.00 42.53 82 ASN A CA 1
ATOM 657 C C . ASN A 1 82 ? 12.423 23.452 -14.510 1.00 42.53 82 ASN A C 1
ATOM 659 O O . ASN A 1 82 ? 11.621 23.088 -15.371 1.00 42.53 82 ASN A O 1
ATOM 663 N N . GLU A 1 83 ? 12.289 23.043 -13.245 1.00 47.56 83 GLU A N 1
ATOM 664 C CA . GLU A 1 83 ? 11.596 21.798 -12.881 1.00 47.56 83 GLU A CA 1
ATOM 665 C C . GLU A 1 83 ? 10.156 21.934 -12.367 1.00 47.56 83 GLU A C 1
ATOM 667 O O . GLU A 1 83 ? 9.408 20.963 -12.379 1.00 47.56 83 GLU A O 1
ATOM 672 N N . GLU A 1 84 ? 9.691 23.117 -11.976 1.00 48.47 84 GLU A N 1
ATOM 673 C CA . GLU A 1 84 ? 8.487 23.242 -11.136 1.00 48.47 84 GLU A CA 1
ATOM 674 C C . GLU A 1 84 ? 7.192 22.676 -11.773 1.00 48.47 84 GLU A C 1
ATOM 676 O O . GLU A 1 84 ? 6.373 22.054 -11.098 1.00 48.47 84 GLU A O 1
ATOM 681 N N . SER A 1 85 ? 7.022 22.789 -13.099 1.00 42.31 85 SER A N 1
ATOM 682 C CA . SER A 1 85 ? 5.834 22.273 -13.816 1.00 42.31 85 SER A CA 1
ATOM 683 C C . SER A 1 85 ? 5.972 20.842 -14.362 1.00 42.31 85 SER A C 1
ATOM 685 O O . SER A 1 85 ? 4.964 20.149 -14.545 1.00 42.31 85 SER A O 1
ATOM 687 N N . ALA A 1 86 ? 7.192 20.386 -14.666 1.00 47.75 86 ALA A N 1
ATOM 688 C CA . ALA A 1 86 ? 7.444 19.004 -15.085 1.00 47.75 86 ALA A CA 1
ATOM 689 C C . ALA A 1 86 ? 7.460 18.071 -13.865 1.00 47.75 86 ALA A C 1
ATOM 691 O O . ALA A 1 86 ? 6.804 17.027 -13.892 1.00 47.75 86 ALA A O 1
ATOM 692 N N . SER A 1 87 ? 8.083 18.517 -12.773 1.00 64.12 87 SER A N 1
ATOM 693 C CA . SER A 1 87 ? 8.107 17.828 -11.486 1.00 64.12 87 SER A CA 1
ATOM 694 C C . SER A 1 87 ? 6.722 17.780 -10.847 1.00 64.12 87 SER A C 1
ATOM 696 O O . SER A 1 87 ? 6.355 16.734 -10.332 1.00 64.12 87 SER A O 1
ATOM 698 N N . SER A 1 88 ? 5.876 18.813 -10.987 1.00 75.62 88 SER A N 1
ATOM 699 C CA . SER A 1 88 ? 4.492 18.760 -10.476 1.00 75.62 88 SER A CA 1
ATOM 700 C C . SER A 1 88 ? 3.612 17.721 -11.194 1.00 75.62 88 SER A C 1
ATOM 702 O O . SER A 1 88 ? 2.882 16.971 -10.542 1.00 75.62 88 SER A O 1
ATOM 704 N N . ARG A 1 89 ? 3.699 17.606 -12.530 1.00 82.31 89 ARG A N 1
ATOM 705 C CA . ARG A 1 89 ? 2.928 16.593 -13.281 1.00 82.31 89 ARG A CA 1
ATOM 706 C C . ARG A 1 89 ? 3.427 15.174 -13.025 1.00 82.31 89 ARG A C 1
ATOM 708 O O . ARG A 1 89 ? 2.605 14.278 -12.853 1.00 82.31 89 ARG A O 1
ATOM 715 N N . ALA A 1 90 ? 4.745 14.973 -12.999 1.00 87.62 90 ALA A N 1
ATOM 716 C CA . ALA A 1 90 ? 5.342 13.677 -12.687 1.00 87.62 90 ALA A CA 1
ATOM 717 C C . ALA A 1 90 ? 5.019 13.249 -11.248 1.00 87.62 90 ALA A C 1
ATOM 719 O O . ALA A 1 90 ? 4.615 12.109 -11.035 1.00 87.62 90 ALA A O 1
ATOM 720 N N . PHE A 1 91 ? 5.089 14.184 -10.295 1.00 90.12 91 PHE A N 1
ATOM 721 C CA . PHE A 1 91 ? 4.663 13.986 -8.911 1.00 90.12 91 PHE A CA 1
ATOM 722 C C . PHE A 1 91 ? 3.192 13.571 -8.830 1.00 90.12 91 PHE A C 1
ATOM 724 O O . PHE A 1 91 ? 2.882 12.546 -8.236 1.00 90.12 91 PHE A O 1
ATOM 731 N N . SER A 1 92 ? 2.278 14.317 -9.465 1.00 89.31 92 SER A N 1
ATOM 732 C CA . SER A 1 92 ? 0.842 14.002 -9.424 1.00 89.31 92 SER A CA 1
ATOM 733 C C . SER A 1 92 ? 0.533 12.636 -10.042 1.00 89.31 92 SER A C 1
ATOM 735 O O . SER A 1 92 ? -0.310 11.897 -9.530 1.00 89.31 92 SER A O 1
ATOM 737 N N . ALA A 1 93 ? 1.222 12.278 -11.129 1.00 92.19 93 ALA A N 1
ATOM 738 C CA . ALA A 1 93 ? 1.085 10.969 -11.757 1.00 92.19 93 ALA A CA 1
ATOM 739 C C . ALA A 1 93 ? 1.609 9.848 -10.849 1.00 92.19 93 ALA A C 1
ATOM 741 O O . ALA A 1 93 ? 0.897 8.867 -10.644 1.00 92.19 93 ALA A O 1
ATOM 742 N N . ALA A 1 94 ? 2.804 10.006 -10.268 1.00 93.62 94 ALA A N 1
ATOM 743 C CA . ALA A 1 94 ? 3.387 9.047 -9.328 1.00 93.62 94 ALA A CA 1
ATOM 744 C C . ALA A 1 94 ? 2.493 8.863 -8.096 1.00 93.62 94 ALA A C 1
ATOM 746 O O . ALA A 1 94 ? 2.131 7.735 -7.767 1.00 93.62 94 ALA A O 1
ATOM 747 N N . TRP A 1 95 ? 2.048 9.970 -7.496 1.00 91.19 95 TRP A N 1
ATOM 748 C CA . TRP A 1 95 ? 1.105 9.981 -6.383 1.00 91.19 95 TRP A CA 1
ATOM 749 C C . TRP A 1 95 ? -0.161 9.194 -6.713 1.00 91.19 95 TRP A C 1
ATOM 751 O O . TRP A 1 95 ? -0.574 8.337 -5.940 1.00 91.19 95 TRP A O 1
ATOM 761 N N . THR A 1 96 ? -0.760 9.442 -7.880 1.00 91.06 96 THR A N 1
ATOM 762 C CA . THR A 1 96 ? -1.983 8.748 -8.304 1.00 91.06 96 THR A CA 1
ATOM 763 C C . THR A 1 96 ? -1.735 7.255 -8.498 1.00 91.06 96 THR A C 1
ATOM 765 O O . THR A 1 96 ? -2.484 6.442 -7.967 1.00 91.06 96 THR A O 1
ATOM 768 N N . VAL A 1 97 ? -0.663 6.874 -9.202 1.00 94.50 97 VAL A N 1
ATOM 769 C CA . VAL A 1 97 ? -0.325 5.461 -9.444 1.00 94.50 97 VAL A CA 1
ATOM 770 C C . VAL A 1 97 ? -0.112 4.714 -8.133 1.00 94.50 97 VAL A C 1
ATOM 772 O O . VAL A 1 97 ? -0.704 3.650 -7.955 1.00 94.50 97 VAL A O 1
ATOM 775 N N . LEU A 1 98 ? 0.707 5.264 -7.233 1.00 93.31 98 LEU A N 1
ATOM 776 C CA . LEU A 1 98 ? 1.041 4.632 -5.958 1.00 93.31 98 LEU A CA 1
ATOM 777 C C . LEU A 1 98 ? -0.171 4.590 -5.028 1.00 93.31 98 LEU A C 1
ATOM 779 O O . LEU A 1 98 ? -0.487 3.541 -4.474 1.00 93.31 98 LEU A O 1
ATOM 783 N N . ARG A 1 99 ? -0.931 5.686 -4.930 1.00 88.56 99 ARG A N 1
ATOM 784 C CA . ARG A 1 99 ? -2.146 5.735 -4.109 1.00 88.56 99 ARG A CA 1
ATOM 785 C C . ARG A 1 99 ? -3.238 4.798 -4.622 1.00 88.56 99 ARG A C 1
ATOM 787 O O . ARG A 1 99 ? -4.058 4.335 -3.834 1.00 88.56 99 ARG A O 1
ATOM 794 N N . GLU A 1 100 ? -3.314 4.528 -5.918 1.00 88.69 100 GLU A N 1
ATOM 795 C CA . GLU A 1 100 ? -4.301 3.599 -6.481 1.00 88.69 100 GLU A CA 1
ATOM 796 C C . GLU A 1 100 ? -3.817 2.148 -6.543 1.00 88.69 100 GLU A C 1
ATOM 798 O O . GLU A 1 100 ? -4.611 1.255 -6.857 1.00 88.69 100 GLU A O 1
ATOM 803 N N . TRP A 1 101 ? -2.548 1.890 -6.226 1.00 92.62 101 TRP A N 1
ATOM 804 C CA . TRP A 1 101 ? -1.993 0.547 -6.220 1.00 92.62 101 TRP A CA 1
ATOM 805 C C . TRP A 1 101 ? -2.545 -0.249 -5.031 1.00 92.62 101 TRP A C 1
ATOM 807 O O . TRP A 1 101 ? -2.296 0.051 -3.866 1.00 92.62 101 TRP A O 1
ATOM 817 N N . ARG A 1 102 ? -3.379 -1.251 -5.334 1.00 87.06 102 ARG A N 1
ATOM 818 C CA . ARG A 1 102 ? -4.017 -2.136 -4.334 1.00 87.06 102 ARG A CA 1
ATOM 819 C C . ARG A 1 102 ? -3.713 -3.608 -4.551 1.00 87.06 102 ARG A C 1
ATOM 821 O O . ARG A 1 102 ? -3.863 -4.412 -3.639 1.00 87.06 102 ARG A O 1
ATOM 828 N N . THR A 1 103 ? -3.379 -3.955 -5.783 1.00 90.25 103 THR A N 1
ATOM 829 C CA . THR A 1 103 ? -3.059 -5.299 -6.238 1.00 90.25 103 THR A CA 1
ATOM 830 C C . THR A 1 103 ? -2.264 -5.165 -7.539 1.00 90.25 103 THR A C 1
ATOM 832 O O . THR A 1 103 ? -2.512 -4.216 -8.291 1.00 90.25 103 THR A O 1
ATOM 835 N N . PRO A 1 104 ? -1.328 -6.075 -7.828 1.00 94.31 104 PRO A N 1
ATOM 836 C CA . PRO A 1 104 ? -0.886 -7.169 -6.958 1.00 94.31 104 PRO A CA 1
ATOM 837 C C . PRO A 1 104 ? -0.002 -6.678 -5.799 1.00 94.31 104 PRO A C 1
ATOM 839 O O . PRO A 1 104 ? 0.475 -5.547 -5.832 1.00 94.31 104 PRO A O 1
ATOM 842 N N . LEU A 1 105 ? 0.150 -7.494 -4.748 1.00 95.75 105 LEU A N 1
ATOM 843 C CA . LEU A 1 105 ? 0.974 -7.150 -3.580 1.00 95.75 105 LEU A CA 1
ATOM 844 C C . LEU A 1 105 ? 2.470 -7.139 -3.942 1.00 95.75 105 LEU A C 1
ATOM 846 O O . LEU A 1 105 ? 2.864 -7.845 -4.874 1.00 95.75 105 LEU A O 1
ATOM 850 N N . PRO A 1 106 ? 3.322 -6.417 -3.200 1.00 97.00 106 PRO A N 1
ATOM 851 C CA . PRO A 1 106 ? 4.772 -6.480 -3.373 1.00 97.00 106 PRO A CA 1
ATOM 852 C C . PRO A 1 106 ? 5.317 -7.914 -3.413 1.00 97.00 106 PRO A C 1
ATOM 854 O O . PRO A 1 106 ? 4.867 -8.772 -2.660 1.00 97.00 106 PRO A O 1
ATOM 857 N N . GLY A 1 107 ? 6.258 -8.191 -4.314 1.00 96.12 107 GLY A N 1
ATOM 858 C CA . GLY A 1 107 ? 6.814 -9.529 -4.542 1.00 96.12 107 GLY A CA 1
ATOM 859 C C . GLY A 1 107 ? 5.966 -10.441 -5.438 1.00 96.12 107 GLY A C 1
ATOM 860 O O . GLY A 1 107 ? 6.394 -11.552 -5.741 1.00 96.12 107 GLY A O 1
ATOM 861 N N . SER A 1 108 ? 4.777 -10.014 -5.881 1.00 95.19 108 SER A N 1
ATOM 862 C CA . SER A 1 108 ? 3.944 -10.836 -6.771 1.00 95.19 108 SER A CA 1
ATOM 863 C C . SER A 1 108 ? 4.574 -10.977 -8.156 1.00 95.19 108 SER A C 1
ATOM 865 O O . SER A 1 108 ? 5.035 -9.998 -8.745 1.00 95.19 108 SER A O 1
ATOM 867 N N . VAL A 1 109 ? 4.496 -12.178 -8.729 1.00 89.44 109 VAL A N 1
ATOM 868 C CA . VAL A 1 109 ? 4.976 -12.485 -10.085 1.00 89.44 109 VAL A CA 1
ATOM 869 C C . VAL A 1 109 ? 3.865 -13.187 -10.857 1.00 89.44 109 VAL A C 1
ATOM 871 O O . VAL A 1 109 ? 3.164 -14.027 -10.303 1.00 89.44 109 VAL A O 1
ATOM 874 N N . ASP A 1 110 ? 3.665 -12.814 -12.124 1.00 81.12 110 ASP A N 1
ATOM 875 C CA . ASP A 1 110 ? 2.718 -13.450 -13.057 1.00 81.12 110 ASP A CA 1
ATOM 876 C C . ASP A 1 110 ? 1.279 -13.627 -12.523 1.00 81.12 110 ASP A C 1
ATOM 878 O O . ASP A 1 110 ? 0.554 -14.538 -12.914 1.00 81.12 110 ASP A O 1
ATOM 882 N N . GLY A 1 111 ? 0.844 -12.726 -11.633 1.00 75.88 111 GLY A N 1
ATOM 883 C CA . GLY A 1 111 ? -0.501 -12.735 -11.048 1.00 75.88 111 GLY A CA 1
ATOM 884 C C . GLY A 1 111 ? -0.695 -13.702 -9.875 1.00 75.88 111 GLY A C 1
ATOM 885 O O . GLY A 1 111 ? -1.816 -13.813 -9.380 1.00 75.88 111 GLY A O 1
ATOM 886 N N . TYR A 1 112 ? 0.364 -14.367 -9.411 1.00 86.19 112 TYR A N 1
ATOM 887 C CA . TYR A 1 112 ? 0.331 -15.187 -8.202 1.00 86.19 112 TYR A CA 1
ATOM 888 C C . TYR A 1 112 ? 0.497 -14.330 -6.947 1.00 86.19 112 TYR A C 1
ATOM 890 O O . TYR A 1 112 ? 1.234 -13.341 -6.951 1.00 86.19 112 TYR A O 1
ATOM 898 N N . LEU A 1 113 ? -0.184 -14.730 -5.867 1.00 88.25 113 LEU A N 1
ATOM 899 C CA . LEU A 1 113 ? 0.046 -14.144 -4.550 1.00 88.25 113 LEU A CA 1
ATOM 900 C C . LEU A 1 113 ? 1.485 -14.445 -4.103 1.00 88.25 113 LEU A C 1
ATOM 902 O O . LEU A 1 113 ? 1.945 -15.576 -4.282 1.00 88.25 113 LEU A O 1
ATOM 906 N N . PRO A 1 114 ? 2.194 -13.461 -3.536 1.00 94.62 114 PRO A N 1
ATOM 907 C CA . PRO A 1 114 ? 3.577 -13.629 -3.129 1.00 94.62 114 PRO A CA 1
ATOM 908 C C . PRO A 1 114 ? 3.656 -14.432 -1.833 1.00 94.62 114 PRO A C 1
ATOM 910 O O . PRO A 1 114 ? 2.765 -14.362 -0.982 1.00 94.62 114 PRO A O 1
ATOM 913 N N . THR A 1 115 ? 4.748 -15.171 -1.663 1.00 96.12 115 THR A N 1
ATOM 914 C CA . THR A 1 115 ? 5.072 -15.764 -0.364 1.00 96.12 115 THR A CA 1
ATOM 915 C C . THR A 1 115 ? 5.628 -14.702 0.588 1.00 96.12 115 THR A C 1
ATOM 917 O O . THR A 1 115 ? 6.062 -13.628 0.161 1.00 96.12 115 THR A O 1
ATOM 920 N N . THR A 1 116 ? 5.686 -15.019 1.884 1.00 97.38 116 THR A N 1
ATOM 921 C CA . THR A 1 116 ? 6.389 -14.197 2.882 1.00 97.38 116 THR A CA 1
ATOM 922 C C . THR A 1 116 ? 7.836 -13.916 2.454 1.00 97.38 116 THR A C 1
ATOM 924 O O . THR A 1 116 ? 8.315 -12.793 2.586 1.00 97.38 116 THR A O 1
ATOM 927 N N . GLU A 1 117 ? 8.531 -14.907 1.883 1.00 97.88 117 GLU A N 1
ATOM 928 C CA . GLU A 1 117 ? 9.917 -14.747 1.426 1.00 97.88 117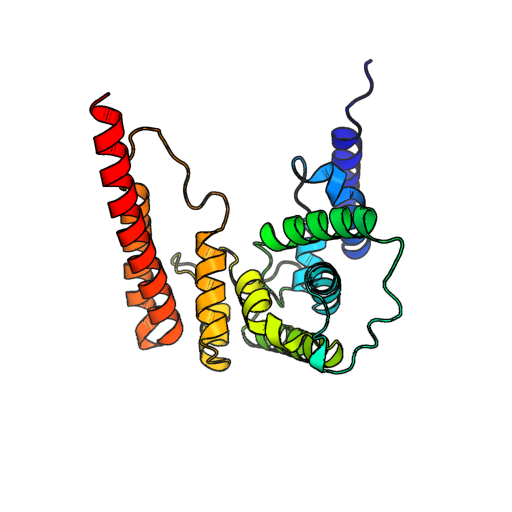 GLU A CA 1
ATOM 929 C C . GLU A 1 117 ? 10.030 -13.763 0.251 1.00 97.88 117 GLU A C 1
ATOM 931 O O . GLU A 1 117 ? 10.930 -12.922 0.236 1.00 97.88 117 GLU A O 1
ATOM 936 N N . ASP A 1 118 ? 9.106 -13.826 -0.711 1.00 97.56 118 ASP A N 1
ATOM 937 C CA . ASP A 1 118 ? 9.101 -12.910 -1.857 1.00 97.56 118 ASP A CA 1
ATOM 938 C C . ASP A 1 118 ? 8.871 -11.462 -1.415 1.00 97.56 118 ASP A C 1
ATOM 940 O O . ASP A 1 118 ? 9.567 -10.556 -1.881 1.00 97.56 118 ASP A O 1
ATOM 944 N N . MET A 1 119 ? 7.950 -11.244 -0.470 1.00 97.75 119 MET A N 1
ATOM 945 C CA . MET A 1 119 ? 7.696 -9.922 0.107 1.00 97.75 119 MET A CA 1
ATOM 946 C C . MET A 1 119 ? 8.904 -9.378 0.868 1.00 97.75 119 MET A C 1
ATOM 948 O O . MET A 1 119 ? 9.266 -8.218 0.678 1.00 97.75 119 MET A O 1
ATOM 952 N N . LEU A 1 120 ? 9.549 -10.200 1.702 1.00 98.31 120 LEU A N 1
ATOM 953 C CA . LEU A 1 120 ? 10.740 -9.786 2.448 1.00 98.31 120 LEU A CA 1
ATOM 954 C C . LEU A 1 120 ? 11.896 -9.438 1.508 1.00 98.31 120 LEU A C 1
ATOM 956 O O . LEU A 1 120 ? 12.5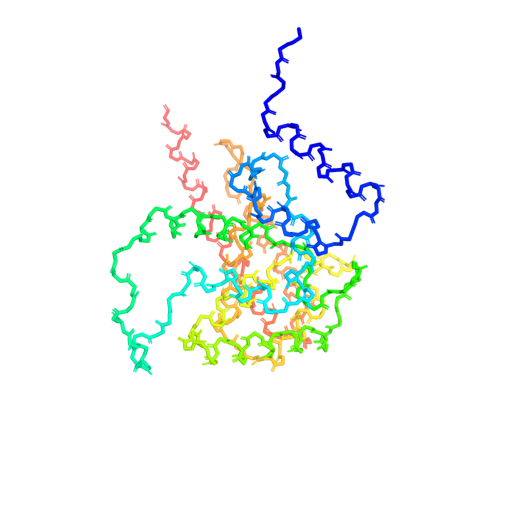51 -8.418 1.700 1.00 98.31 120 LEU A O 1
ATOM 960 N N . ARG A 1 121 ? 12.115 -10.235 0.454 1.00 98.44 121 ARG A N 1
ATOM 961 C CA . ARG A 1 121 ? 13.141 -9.959 -0.564 1.00 98.44 121 ARG A CA 1
ATOM 962 C C . ARG A 1 121 ? 12.867 -8.644 -1.295 1.00 98.44 121 ARG A C 1
ATOM 964 O O . ARG A 1 121 ? 13.790 -7.864 -1.540 1.00 98.44 121 ARG A O 1
ATOM 971 N N . TRP A 1 122 ? 11.603 -8.391 -1.633 1.00 98.44 122 TRP A N 1
ATOM 972 C CA . TRP A 1 122 ? 11.186 -7.140 -2.258 1.00 98.44 122 TRP A CA 1
ATOM 973 C C . TRP A 1 122 ? 11.401 -5.945 -1.315 1.00 98.44 122 TRP A C 1
ATOM 975 O O . TRP A 1 122 ? 12.025 -4.963 -1.714 1.00 98.44 122 TRP A O 1
ATOM 985 N N . ALA A 1 123 ? 10.963 -6.047 -0.055 1.00 98.25 123 ALA A N 1
ATOM 986 C CA . ALA A 1 123 ? 11.103 -4.988 0.947 1.00 98.25 123 ALA A CA 1
ATOM 987 C C . ALA A 1 123 ? 12.573 -4.672 1.259 1.00 98.25 123 ALA A C 1
ATOM 989 O O . ALA A 1 123 ? 12.947 -3.505 1.374 1.00 98.25 123 ALA A O 1
ATOM 990 N N . GLU A 1 124 ? 13.420 -5.699 1.318 1.00 98.44 124 GLU A N 1
ATOM 991 C CA . GLU A 1 124 ? 14.859 -5.539 1.509 1.00 98.44 124 GLU A CA 1
ATOM 992 C C . GLU A 1 124 ? 15.508 -4.795 0.337 1.00 98.44 124 GLU A C 1
ATOM 994 O O . GLU A 1 124 ? 16.274 -3.855 0.543 1.00 98.44 124 GLU A O 1
ATOM 999 N N . SER A 1 125 ? 15.122 -5.127 -0.897 1.00 98.62 125 SER A N 1
ATOM 1000 C CA . SER A 1 125 ? 15.605 -4.413 -2.086 1.00 98.62 125 SER A CA 1
ATOM 1001 C C . SER A 1 125 ? 15.200 -2.931 -2.056 1.00 98.62 125 SER A C 1
ATOM 1003 O O . SER A 1 125 ? 16.000 -2.052 -2.377 1.00 98.62 125 SER A O 1
ATOM 1005 N N . VAL A 1 126 ? 13.963 -2.630 -1.636 1.00 98.50 126 VAL A N 1
ATOM 1006 C CA . VAL A 1 126 ? 13.484 -1.248 -1.441 1.00 98.50 126 VAL A CA 1
ATOM 1007 C C . VAL A 1 126 ? 14.326 -0.525 -0.391 1.00 98.50 126 VAL A C 1
ATOM 1009 O O . VAL A 1 126 ? 14.769 0.598 -0.634 1.00 98.50 126 VAL A O 1
ATOM 1012 N N . ARG A 1 127 ? 14.599 -1.167 0.749 1.00 98.31 127 ARG A N 1
ATOM 1013 C CA . ARG A 1 127 ? 15.443 -0.618 1.818 1.00 98.31 127 ARG A CA 1
ATOM 1014 C C . ARG A 1 127 ? 16.849 -0.287 1.329 1.00 98.31 127 ARG A C 1
ATOM 1016 O O . ARG A 1 127 ? 17.337 0.813 1.596 1.00 98.31 127 ARG A O 1
ATOM 1023 N N . GLU A 1 128 ? 17.494 -1.204 0.614 1.00 98.38 128 GLU A N 1
ATOM 1024 C CA . GLU A 1 128 ? 18.823 -0.987 0.036 1.00 98.38 128 GLU A CA 1
ATOM 1025 C C . GLU A 1 128 ? 18.831 0.203 -0.933 1.00 98.38 128 GLU A C 1
ATOM 1027 O O . GLU A 1 128 ? 19.682 1.084 -0.816 1.00 98.38 128 GLU A O 1
ATOM 1032 N N . MET A 1 129 ? 17.852 0.287 -1.839 1.00 98.25 129 MET A N 1
ATOM 1033 C CA . MET A 1 129 ? 17.772 1.368 -2.827 1.00 98.25 129 MET A CA 1
ATOM 1034 C C . MET A 1 129 ? 17.432 2.732 -2.214 1.00 98.25 129 MET A C 1
ATOM 1036 O O . MET A 1 129 ? 17.990 3.747 -2.634 1.00 98.25 129 MET A O 1
ATOM 1040 N N . LEU A 1 130 ? 16.557 2.785 -1.206 1.00 96.06 130 LEU A N 1
ATOM 1041 C CA . LEU A 1 130 ? 16.288 4.026 -0.473 1.00 96.06 130 LEU A CA 1
ATOM 1042 C C . LEU A 1 130 ? 17.512 4.480 0.314 1.00 96.06 130 LEU A C 1
ATOM 1044 O O . LEU A 1 130 ? 17.821 5.664 0.318 1.00 96.06 130 LEU A O 1
ATOM 1048 N N . THR A 1 131 ? 18.246 3.552 0.925 1.00 95.88 131 THR A N 1
ATOM 1049 C CA . THR A 1 131 ? 19.485 3.879 1.645 1.00 95.88 131 THR A CA 1
ATOM 1050 C C . THR A 1 131 ? 20.550 4.403 0.684 1.00 95.88 131 THR A C 1
ATOM 1052 O O . THR A 1 131 ? 21.162 5.427 0.951 1.00 95.88 131 THR A O 1
ATOM 1055 N N . ALA A 1 132 ? 20.733 3.748 -0.465 1.00 94.56 132 ALA A N 1
ATOM 1056 C CA . ALA A 1 132 ? 21.705 4.159 -1.479 1.00 94.56 132 ALA A CA 1
ATOM 1057 C C . ALA A 1 132 ? 21.360 5.488 -2.175 1.00 94.56 132 ALA A C 1
ATOM 1059 O O . ALA A 1 132 ? 22.214 6.058 -2.848 1.00 94.56 132 ALA A O 1
ATOM 1060 N N . SER A 1 133 ? 20.116 5.957 -2.051 1.00 89.19 133 SER A N 1
ATOM 1061 C CA . SER A 1 133 ? 19.640 7.219 -2.623 1.00 89.19 133 SER A CA 1
ATOM 1062 C C . SER A 1 133 ? 19.299 8.266 -1.558 1.00 89.19 133 SER A C 1
ATOM 1064 O O . SER A 1 133 ? 18.549 9.198 -1.854 1.00 89.19 133 SER A O 1
ATOM 1066 N N . ASP A 1 134 ? 19.822 8.103 -0.338 1.00 91.25 134 ASP A N 1
ATOM 1067 C CA . ASP A 1 134 ? 19.664 9.031 0.788 1.00 91.25 134 ASP A CA 1
ATOM 1068 C C . ASP A 1 134 ? 18.194 9.327 1.147 1.00 91.25 134 ASP A C 1
ATOM 1070 O O . ASP A 1 134 ? 17.798 10.451 1.439 1.00 91.25 134 ASP A O 1
ATOM 1074 N N . ARG A 1 135 ? 17.343 8.300 1.083 1.00 93.44 135 ARG A N 1
ATOM 1075 C CA . ARG A 1 135 ? 15.894 8.356 1.355 1.00 93.44 135 ARG A CA 1
ATOM 1076 C C . ARG A 1 135 ? 15.439 7.303 2.371 1.00 93.44 135 ARG A C 1
ATOM 1078 O O . ARG A 1 135 ? 14.268 6.933 2.401 1.00 93.44 135 ARG A O 1
ATOM 1085 N N . ALA A 1 136 ? 16.341 6.776 3.197 1.00 95.06 136 ALA A N 1
ATOM 1086 C CA . ALA A 1 136 ? 16.021 5.707 4.150 1.00 95.06 136 ALA A CA 1
ATOM 1087 C C . ALA A 1 136 ? 14.862 6.064 5.108 1.00 95.06 136 ALA A C 1
ATOM 1089 O O . ALA A 1 136 ? 14.072 5.195 5.471 1.00 95.06 136 ALA A O 1
ATOM 1090 N N . GLN A 1 137 ? 14.710 7.342 5.460 1.00 94.00 137 GLN A N 1
ATOM 1091 C CA . GLN A 1 137 ? 13.675 7.859 6.356 1.00 94.00 137 GLN A CA 1
ATOM 1092 C C . GLN A 1 137 ? 12.239 7.665 5.846 1.00 94.00 137 GLN A C 1
ATOM 1094 O O . GLN A 1 137 ? 11.310 7.678 6.648 1.00 94.00 137 GLN A O 1
ATOM 1099 N N . VAL A 1 138 ? 12.029 7.481 4.535 1.00 95.38 138 VAL A N 1
ATOM 1100 C CA . VAL A 1 138 ? 10.675 7.280 3.978 1.00 95.38 138 VAL A CA 1
ATOM 1101 C C . VAL A 1 138 ? 10.278 5.808 3.895 1.00 95.38 138 VAL A C 1
ATOM 1103 O O . VAL A 1 138 ? 9.154 5.507 3.499 1.00 95.38 138 VAL A O 1
ATOM 1106 N N . LEU A 1 139 ? 11.173 4.885 4.268 1.00 97.50 139 LEU A N 1
ATOM 1107 C CA . LEU A 1 139 ? 10.953 3.444 4.145 1.00 97.50 139 LEU A CA 1
ATOM 1108 C C . LEU A 1 139 ? 9.653 2.963 4.816 1.00 97.50 139 LEU A C 1
ATOM 1110 O O . LEU A 1 139 ? 8.878 2.301 4.120 1.00 97.50 139 LEU A O 1
ATOM 1114 N N . PRO A 1 140 ? 9.351 3.300 6.090 1.00 97.94 140 PRO A N 1
ATOM 1115 C CA . PRO A 1 140 ? 8.128 2.815 6.735 1.00 97.94 140 PRO A CA 1
ATOM 1116 C C . PRO A 1 140 ? 6.862 3.306 6.023 1.00 97.94 140 PRO A C 1
ATOM 1118 O O . PRO A 1 140 ? 5.897 2.559 5.876 1.00 97.94 140 PRO A O 1
ATOM 1121 N N . ILE A 1 141 ? 6.905 4.537 5.501 1.00 96.31 141 ILE A N 1
ATOM 1122 C CA . ILE A 1 141 ? 5.804 5.173 4.768 1.00 96.31 141 ILE A CA 1
ATOM 1123 C C . ILE A 1 141 ? 5.503 4.393 3.490 1.00 96.31 141 ILE A C 1
ATOM 1125 O O . ILE A 1 141 ? 4.383 3.933 3.274 1.00 96.31 141 ILE A O 1
ATOM 1129 N N . VAL A 1 142 ? 6.521 4.220 2.644 1.00 96.38 142 VAL A N 1
ATOM 1130 C CA . VAL A 1 142 ? 6.328 3.656 1.304 1.00 96.38 142 VAL A CA 1
ATOM 1131 C C . VAL A 1 142 ? 6.078 2.148 1.348 1.00 96.38 142 VAL A C 1
ATOM 1133 O O . VAL A 1 142 ? 5.316 1.637 0.528 1.00 96.38 142 VAL A O 1
ATOM 1136 N N . LEU A 1 143 ? 6.660 1.433 2.321 1.00 97.31 143 LEU A N 1
ATOM 1137 C CA . LEU A 1 143 ? 6.333 0.027 2.565 1.00 97.31 143 LEU A CA 1
ATOM 1138 C C . LEU A 1 143 ? 4.909 -0.133 3.108 1.00 97.31 143 LEU A C 1
ATOM 1140 O O . LEU A 1 143 ? 4.184 -1.009 2.636 1.00 97.31 143 LEU A O 1
ATOM 1144 N N . GLY A 1 144 ? 4.486 0.719 4.048 1.00 96.62 144 GLY A N 1
ATOM 1145 C CA . GLY A 1 144 ? 3.128 0.697 4.595 1.00 96.62 144 GLY A CA 1
ATOM 1146 C C . GLY A 1 144 ? 2.075 0.927 3.512 1.00 96.62 144 GLY A C 1
ATOM 1147 O O . GLY A 1 144 ? 1.106 0.171 3.410 1.00 96.62 144 GLY A O 1
ATOM 1148 N N . ASP A 1 145 ? 2.307 1.901 2.631 1.00 95.00 145 ASP A N 1
ATOM 1149 C CA . ASP A 1 145 ? 1.448 2.150 1.472 1.00 95.00 145 ASP A CA 1
ATOM 1150 C C . ASP A 1 145 ? 1.370 0.931 0.541 1.00 95.00 145 ASP A C 1
ATOM 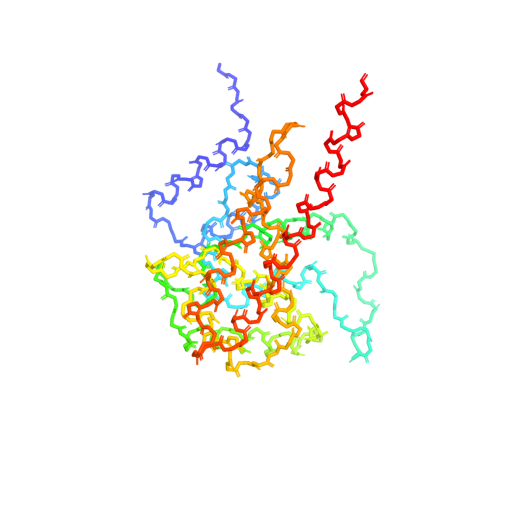1152 O O . ASP A 1 145 ? 0.268 0.491 0.190 1.00 95.00 145 ASP A O 1
ATOM 1156 N N . ALA A 1 146 ? 2.519 0.350 0.181 1.00 96.06 146 ALA A N 1
ATOM 1157 C CA . ALA A 1 146 ? 2.601 -0.782 -0.742 1.00 96.06 146 ALA A CA 1
ATOM 1158 C C . ALA A 1 146 ? 1.934 -2.058 -0.190 1.00 96.06 146 ALA A C 1
ATOM 1160 O O . ALA A 1 146 ? 1.292 -2.801 -0.936 1.00 96.06 146 ALA A O 1
ATOM 1161 N N . LEU A 1 147 ? 2.031 -2.300 1.122 1.00 96.19 147 LEU A N 1
ATOM 1162 C CA . LEU A 1 147 ? 1.419 -3.453 1.795 1.00 96.19 147 LEU A CA 1
ATOM 1163 C C . LEU A 1 147 ? -0.070 -3.251 2.127 1.00 96.19 147 LEU A C 1
ATOM 1165 O O . LEU A 1 147 ? -0.748 -4.202 2.515 1.00 96.19 147 LEU A O 1
ATOM 1169 N N . SER A 1 148 ? -0.620 -2.047 1.933 1.00 94.56 148 SER A N 1
ATOM 1170 C CA . SER A 1 148 ? -2.009 -1.725 2.300 1.00 94.56 148 SER A CA 1
ATOM 1171 C C . SER A 1 148 ? -3.080 -2.399 1.439 1.00 94.56 148 SER A C 1
ATOM 1173 O O . SER A 1 148 ? -4.270 -2.298 1.751 1.00 94.56 148 SER A O 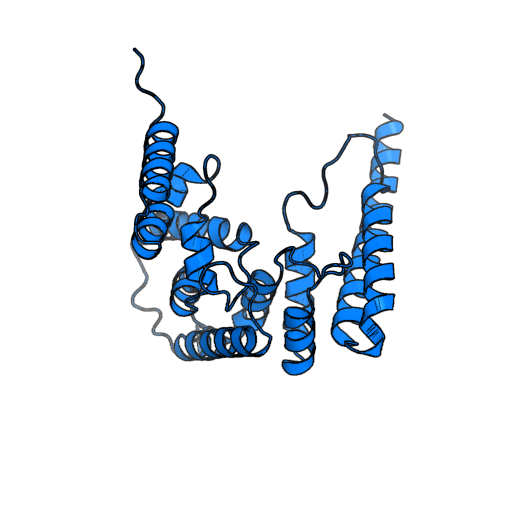1
ATOM 1175 N N . GLY A 1 149 ? -2.695 -3.072 0.350 1.00 90.31 149 GLY A N 1
ATOM 1176 C CA . GLY A 1 149 ? -3.602 -3.729 -0.592 1.00 90.31 149 GLY A CA 1
ATOM 1177 C C . GLY A 1 149 ? -4.685 -4.576 0.085 1.00 90.31 149 GLY A C 1
ATOM 1178 O O . GLY A 1 149 ? -4.449 -5.222 1.098 1.00 90.31 149 GLY A O 1
ATOM 1179 N N . ALA A 1 150 ? -5.896 -4.594 -0.478 1.00 85.88 150 ALA A N 1
ATOM 1180 C CA . ALA A 1 150 ? -7.084 -5.200 0.140 1.00 85.88 150 ALA A CA 1
ATOM 1181 C C . ALA A 1 150 ? -7.110 -6.745 0.120 1.00 85.88 150 ALA A C 1
ATOM 1183 O O . ALA A 1 150 ? -8.177 -7.341 0.253 1.00 85.88 150 ALA A O 1
ATOM 1184 N N . VAL A 1 151 ? -5.963 -7.389 -0.093 1.00 90.31 151 VAL A N 1
ATOM 1185 C CA . VAL A 1 151 ? -5.855 -8.845 -0.185 1.00 90.31 151 VAL A CA 1
ATOM 1186 C C . VAL A 1 151 ? -6.033 -9.453 1.203 1.00 90.31 151 VAL A C 1
ATOM 1188 O O . VAL A 1 151 ? -5.296 -9.138 2.136 1.00 90.31 151 VAL A O 1
ATOM 1191 N N . ALA A 1 152 ? -7.041 -10.307 1.320 1.00 92.62 152 ALA A N 1
ATOM 1192 C CA . ALA A 1 152 ? -7.404 -11.022 2.531 1.00 92.62 152 ALA A CA 1
ATOM 1193 C C . ALA A 1 152 ? -7.222 -12.529 2.323 1.00 92.62 152 ALA A C 1
ATOM 1195 O O . ALA A 1 152 ? -7.139 -12.997 1.184 1.00 92.62 152 ALA A O 1
ATOM 1196 N N . ASP A 1 153 ? -7.191 -13.275 3.421 1.00 93.12 153 ASP A N 1
ATOM 1197 C CA . ASP A 1 153 ? -7.247 -14.735 3.387 1.00 93.12 153 ASP A CA 1
ATOM 1198 C C . ASP A 1 153 ? -8.611 -15.237 2.878 1.00 93.12 153 ASP A C 1
ATOM 1200 O O . ASP A 1 153 ? -9.569 -14.473 2.725 1.00 93.12 153 ASP A O 1
ATOM 1204 N N . GLU A 1 154 ? -8.725 -16.551 2.659 1.00 90.38 154 GLU A N 1
ATOM 1205 C CA . GLU A 1 154 ? -9.976 -17.199 2.234 1.00 90.38 154 GLU A CA 1
ATOM 1206 C C . GLU A 1 154 ? -11.148 -16.947 3.199 1.00 90.38 154 GLU A C 1
ATOM 1208 O O . GLU A 1 154 ? -12.303 -16.902 2.775 1.00 90.38 154 GLU A O 1
ATOM 1213 N N . ASP A 1 155 ? -10.864 -16.741 4.489 1.00 90.31 155 ASP A N 1
ATOM 1214 C CA . ASP A 1 155 ? -11.859 -16.429 5.521 1.00 90.31 155 ASP A CA 1
ATOM 1215 C C . ASP A 1 155 ? -12.238 -14.932 5.582 1.00 90.31 155 ASP A C 1
ATOM 1217 O O . ASP A 1 155 ? -13.033 -14.514 6.429 1.00 90.31 155 ASP A O 1
ATOM 1221 N N . GLY A 1 156 ? -11.678 -14.114 4.684 1.00 91.38 156 GLY A N 1
ATOM 1222 C CA . GLY A 1 156 ? -11.898 -12.673 4.613 1.00 91.38 156 GLY A CA 1
ATOM 1223 C C . GLY A 1 156 ? -11.076 -11.855 5.611 1.00 91.38 156 GLY A C 1
ATOM 1224 O O . GLY A 1 156 ? -11.321 -10.655 5.757 1.00 91.38 156 GLY A O 1
ATOM 1225 N N . THR A 1 157 ? -10.109 -12.457 6.307 1.00 95.19 157 THR A N 1
ATOM 1226 C CA . THR A 1 157 ? -9.230 -11.744 7.238 1.00 95.19 157 THR A CA 1
ATOM 1227 C C . THR A 1 157 ? -8.152 -10.968 6.492 1.00 95.19 157 THR A C 1
ATOM 1229 O O . THR A 1 157 ? -7.333 -11.533 5.774 1.00 95.19 157 THR A O 1
ATOM 1232 N N . TRP A 1 158 ? -8.147 -9.652 6.688 1.00 95.50 158 TRP A N 1
ATOM 1233 C CA . TRP A 1 158 ? -7.082 -8.755 6.249 1.00 95.50 158 TRP A CA 1
ATOM 1234 C C . TRP A 1 158 ? -6.228 -8.329 7.460 1.00 95.50 158 TRP A C 1
ATOM 1236 O O . TRP A 1 158 ? -6.807 -8.155 8.535 1.00 95.50 158 TRP A O 1
ATOM 1246 N N . PRO A 1 159 ? -4.908 -8.099 7.308 1.00 96.19 159 PRO A N 1
ATOM 1247 C CA . PRO A 1 159 ? -4.100 -8.426 6.129 1.00 96.19 159 PRO A CA 1
ATOM 1248 C C . PRO A 1 159 ? -3.986 -9.940 5.907 1.00 96.19 159 PRO A C 1
ATOM 1250 O O . PRO A 1 159 ? -4.146 -10.716 6.852 1.00 96.19 159 PRO A O 1
ATOM 1253 N N . SER A 1 160 ? -3.704 -10.348 4.665 1.00 95.50 160 SER A N 1
ATOM 1254 C CA . SER A 1 160 ? -3.418 -11.750 4.322 1.00 95.50 160 SER A CA 1
ATOM 1255 C C . SER A 1 160 ? -2.218 -12.309 5.094 1.00 95.50 160 SER A C 1
ATOM 1257 O O . SER A 1 160 ? -1.314 -11.543 5.440 1.00 95.50 160 SER A O 1
ATOM 1259 N N . GLU A 1 161 ? -2.146 -13.631 5.270 1.00 96.50 161 GLU A N 1
ATOM 1260 C CA . GLU A 1 161 ? -1.074 -14.312 6.019 1.00 96.50 161 GLU A CA 1
ATOM 1261 C C . GLU A 1 161 ? 0.353 -13.846 5.669 1.00 96.50 161 GLU A C 1
ATOM 1263 O O . GLU A 1 161 ? 1.059 -13.463 6.603 1.00 96.50 161 GLU A O 1
ATOM 1268 N N . PRO A 1 162 ? 0.771 -13.748 4.388 1.00 96.31 162 PRO A N 1
ATOM 1269 C CA . PRO A 1 162 ? 2.125 -13.295 4.058 1.00 96.31 162 PRO A CA 1
ATOM 1270 C C . PRO A 1 162 ? 2.444 -11.881 4.555 1.00 96.31 162 PRO A C 1
ATOM 1272 O O . PRO A 1 162 ? 3.548 -11.619 5.022 1.00 96.31 162 PRO A O 1
ATOM 1275 N N . VAL A 1 163 ? 1.465 -10.969 4.510 1.00 97.50 163 VAL A N 1
ATOM 1276 C CA . VAL A 1 163 ? 1.635 -9.602 5.027 1.00 97.50 163 VAL A CA 1
ATOM 1277 C C . VAL A 1 163 ? 1.777 -9.640 6.543 1.00 97.50 163 VAL A C 1
ATOM 1279 O O . VAL A 1 163 ? 2.669 -8.993 7.079 1.00 97.50 163 VAL A O 1
ATOM 1282 N N . ARG A 1 164 ? 0.949 -10.427 7.241 1.00 98.12 164 ARG A N 1
ATOM 1283 C CA . ARG A 1 164 ? 1.044 -10.563 8.702 1.00 98.12 164 ARG A CA 1
ATOM 1284 C C . ARG A 1 164 ? 2.407 -11.101 9.130 1.00 98.12 164 ARG A C 1
ATOM 1286 O O . ARG A 1 164 ? 3.006 -10.548 10.046 1.00 98.12 164 ARG A O 1
ATOM 1293 N N . ASP A 1 165 ? 2.917 -12.125 8.446 1.00 98.38 165 ASP A N 1
ATOM 1294 C CA . ASP A 1 165 ? 4.256 -12.658 8.706 1.00 98.38 165 ASP A CA 1
ATOM 1295 C C . ASP A 1 165 ? 5.344 -11.591 8.504 1.00 98.38 165 ASP A C 1
ATOM 1297 O O . ASP A 1 165 ? 6.236 -11.463 9.339 1.00 98.38 165 ASP A O 1
ATOM 1301 N N . VAL A 1 166 ? 5.263 -10.797 7.429 1.00 98.31 166 VAL A N 1
ATOM 1302 C CA . VAL A 1 166 ? 6.205 -9.693 7.171 1.00 98.31 166 VAL A CA 1
ATOM 1303 C C . VAL A 1 166 ? 6.196 -8.678 8.313 1.00 98.31 166 VAL A C 1
ATOM 1305 O O . VAL A 1 166 ? 7.269 -8.290 8.771 1.00 98.31 166 VAL A O 1
ATOM 1308 N N . LEU A 1 167 ? 5.022 -8.274 8.809 1.00 98.25 167 LEU A N 1
ATOM 1309 C CA . LEU A 1 167 ? 4.926 -7.322 9.925 1.00 98.25 167 LEU A CA 1
ATOM 1310 C C . LEU A 1 167 ? 5.564 -7.875 11.207 1.00 98.25 167 LEU A C 1
ATOM 1312 O O . LEU A 1 167 ? 6.293 -7.155 11.890 1.00 98.25 167 LEU A O 1
ATOM 1316 N N . GLU A 1 168 ? 5.342 -9.155 11.523 1.00 98.38 168 GLU A N 1
ATOM 1317 C CA . GLU A 1 168 ? 5.971 -9.798 12.687 1.00 98.38 168 GLU A CA 1
ATOM 1318 C C . GLU A 1 168 ? 7.493 -9.900 12.544 1.00 98.38 168 GLU A C 1
ATOM 1320 O O . GLU A 1 168 ? 8.220 -9.671 13.510 1.00 98.38 168 GLU A O 1
ATOM 1325 N N . ILE A 1 169 ? 7.981 -10.227 11.344 1.00 98.38 169 ILE A N 1
ATOM 1326 C CA . ILE A 1 169 ? 9.413 -10.402 11.075 1.00 98.38 169 ILE A CA 1
ATOM 1327 C C . ILE A 1 169 ? 10.150 -9.062 11.090 1.00 98.38 169 ILE A C 1
ATOM 1329 O O . ILE A 1 169 ? 11.231 -8.974 11.672 1.00 98.38 169 ILE A O 1
ATOM 1333 N N . LEU A 1 170 ? 9.591 -8.029 10.454 1.00 97.50 170 LEU A N 1
ATOM 1334 C CA . LEU A 1 170 ? 10.213 -6.705 10.408 1.00 97.50 170 LEU A CA 1
ATOM 1335 C C . LEU A 1 170 ? 10.127 -5.993 11.761 1.00 97.50 170 LEU A C 1
ATOM 1337 O O . LEU A 1 170 ? 11.075 -5.319 12.157 1.00 97.50 170 LEU A O 1
ATOM 1341 N N . GLY A 1 171 ? 9.015 -6.150 12.484 1.00 97.25 171 GLY A N 1
ATOM 1342 C CA . GLY A 1 171 ? 8.868 -5.615 13.836 1.00 97.25 171 GLY A CA 1
ATOM 1343 C C . GLY A 1 171 ? 8.900 -4.082 13.931 1.00 97.25 171 GLY A C 1
ATOM 1344 O O . GLY A 1 171 ? 9.151 -3.551 15.017 1.00 97.25 171 GLY A O 1
ATOM 1345 N N . ASP A 1 172 ? 8.623 -3.373 12.836 1.00 97.50 172 ASP A N 1
ATOM 1346 C CA . ASP A 1 172 ? 8.703 -1.914 12.724 1.00 97.50 172 ASP A CA 1
ATOM 1347 C C . ASP A 1 172 ? 7.352 -1.252 13.065 1.00 97.50 172 ASP A C 1
ATOM 1349 O O . ASP A 1 172 ? 6.331 -1.505 12.429 1.00 97.50 172 ASP A O 1
ATOM 1353 N N . ALA A 1 173 ? 7.324 -0.441 14.128 1.00 96.81 173 ALA A N 1
ATOM 1354 C CA . ALA A 1 173 ? 6.097 0.216 14.588 1.00 96.81 173 ALA A CA 1
ATOM 1355 C C . ALA A 1 173 ? 5.656 1.366 13.672 1.00 96.81 173 ALA A C 1
ATOM 1357 O O . ALA A 1 173 ? 4.452 1.574 13.513 1.00 96.81 173 ALA A O 1
ATOM 1358 N N . ASP A 1 174 ? 6.605 2.062 13.044 1.00 97.50 174 ASP A N 1
ATOM 1359 C CA . ASP A 1 174 ? 6.298 3.144 12.111 1.00 97.50 174 ASP A CA 1
ATOM 1360 C C . ASP A 1 174 ? 5.682 2.556 10.835 1.00 97.50 174 ASP A C 1
ATOM 1362 O O . ASP A 1 174 ? 4.759 3.139 10.264 1.00 97.50 174 ASP A O 1
ATOM 1366 N N . LEU A 1 175 ? 6.135 1.370 10.411 1.00 97.75 175 LEU A N 1
ATOM 1367 C CA . LEU A 1 175 ? 5.535 0.631 9.297 1.00 97.75 175 LEU A CA 1
ATOM 1368 C C . LEU A 1 175 ? 4.074 0.269 9.592 1.00 97.75 175 LEU A C 1
ATOM 1370 O O . LEU A 1 175 ? 3.201 0.514 8.758 1.00 97.75 175 LEU A O 1
ATOM 1374 N N . ASP A 1 176 ? 3.805 -0.297 10.771 1.00 97.38 176 ASP A N 1
ATOM 1375 C CA . ASP A 1 176 ? 2.455 -0.701 11.177 1.00 97.38 176 ASP A CA 1
ATOM 1376 C C . ASP A 1 176 ? 1.489 0.495 11.189 1.00 97.38 176 ASP A C 1
ATOM 1378 O O . ASP A 1 176 ? 0.351 0.399 10.716 1.00 97.38 176 ASP A O 1
ATOM 1382 N N . GLU A 1 177 ? 1.948 1.642 11.699 1.00 96.44 177 GLU A N 1
ATOM 1383 C CA . GLU A 1 177 ? 1.173 2.882 11.714 1.00 96.44 177 GLU A CA 1
ATOM 1384 C C . GLU A 1 177 ? 0.868 3.374 10.293 1.00 96.44 177 GLU A C 1
ATOM 1386 O O . GLU A 1 177 ? -0.294 3.634 9.960 1.00 96.44 177 GLU A O 1
ATOM 1391 N N . HIS A 1 178 ? 1.879 3.446 9.422 1.00 96.75 178 HIS A N 1
ATOM 1392 C CA . HIS A 1 178 ? 1.689 3.900 8.043 1.00 96.75 178 HIS A CA 1
ATOM 1393 C C . HIS A 1 178 ? 0.806 2.949 7.238 1.00 96.75 178 HIS A C 1
ATOM 1395 O O . HIS A 1 178 ? -0.042 3.409 6.473 1.00 96.75 178 HIS A O 1
ATOM 1401 N N . LEU A 1 179 ? 0.914 1.638 7.460 1.00 96.81 179 LEU A N 1
ATOM 1402 C CA . LEU A 1 179 ? 0.019 0.648 6.868 1.00 96.81 179 LEU A CA 1
ATOM 1403 C C . LEU A 1 179 ? -1.442 0.887 7.282 1.00 96.81 179 LEU A C 1
ATOM 1405 O O . LEU A 1 179 ? -2.343 0.857 6.436 1.00 96.81 179 LEU A O 1
ATOM 1409 N N . ALA A 1 180 ? -1.695 1.160 8.566 1.00 95.69 180 ALA A N 1
ATOM 1410 C CA . ALA A 1 180 ? -3.035 1.470 9.058 1.00 95.69 180 ALA A CA 1
ATOM 1411 C C . ALA A 1 180 ? -3.588 2.764 8.431 1.00 95.69 180 ALA A C 1
ATOM 1413 O O . ALA A 1 180 ? -4.724 2.783 7.945 1.00 95.69 180 ALA A O 1
ATOM 1414 N N . ILE A 1 181 ? -2.773 3.823 8.363 1.00 93.31 181 ILE A N 1
ATOM 1415 C CA . ILE A 1 181 ? -3.131 5.097 7.718 1.00 93.31 181 ILE A CA 1
ATOM 1416 C C . ILE A 1 181 ? -3.459 4.878 6.235 1.00 93.31 181 ILE A C 1
ATOM 1418 O O . ILE A 1 181 ? -4.503 5.326 5.746 1.00 93.31 181 ILE A O 1
ATOM 1422 N N . ALA A 1 182 ? -2.599 4.155 5.518 1.00 93.38 182 ALA A N 1
ATOM 1423 C CA . ALA A 1 182 ? -2.771 3.837 4.108 1.00 93.38 182 ALA A CA 1
ATOM 1424 C C . ALA A 1 182 ? -4.069 3.063 3.857 1.00 93.38 182 ALA A C 1
ATOM 1426 O O . ALA A 1 182 ? -4.792 3.356 2.899 1.00 93.38 182 ALA A O 1
ATOM 1427 N N . ARG A 1 183 ? -4.400 2.113 4.745 1.00 92.94 183 ARG A N 1
ATOM 1428 C CA . ARG A 1 183 ? -5.632 1.318 4.693 1.00 92.94 183 ARG A CA 1
ATOM 1429 C C . ARG A 1 183 ? -6.889 2.156 4.931 1.00 92.94 183 ARG A C 1
ATOM 1431 O O . ARG A 1 183 ? -7.877 1.969 4.222 1.00 92.94 183 ARG A O 1
ATOM 1438 N N . MET A 1 184 ? -6.869 3.088 5.881 1.00 88.56 184 MET A N 1
ATOM 1439 C CA . MET A 1 184 ? -8.017 3.970 6.137 1.00 88.56 184 MET A CA 1
ATOM 1440 C C . MET A 1 184 ? -8.271 4.948 4.985 1.00 88.56 184 MET A C 1
ATOM 1442 O O . MET A 1 184 ? -9.419 5.246 4.661 1.00 88.56 184 MET A O 1
ATOM 1446 N N . ASN A 1 185 ? -7.206 5.416 4.331 1.00 86.25 185 ASN A N 1
ATOM 1447 C CA . ASN A 1 185 ? -7.277 6.404 3.253 1.00 86.25 185 ASN A CA 1
ATOM 1448 C C . ASN A 1 185 ? -7.631 5.818 1.874 1.00 86.25 185 ASN A C 1
ATOM 1450 O O . ASN A 1 185 ? -7.628 6.551 0.872 1.00 86.25 185 ASN A O 1
ATOM 1454 N N . GLN A 1 186 ? -7.917 4.514 1.785 1.00 82.12 186 GLN A N 1
ATOM 1455 C CA . GLN A 1 186 ? -8.250 3.879 0.512 1.00 82.12 186 GLN A CA 1
ATOM 1456 C C . GLN A 1 186 ? -9.634 4.319 0.012 1.00 82.12 186 GLN A C 1
ATOM 1458 O O . GLN A 1 186 ? -10.617 4.263 0.758 1.00 82.12 186 GLN A O 1
ATOM 1463 N N . PRO A 1 187 ? -9.758 4.718 -1.268 1.00 67.19 187 PRO A N 1
ATOM 1464 C CA . PRO A 1 187 ? -11.055 5.022 -1.858 1.00 67.19 187 PRO A CA 1
ATOM 1465 C C . PRO A 1 187 ? -12.015 3.827 -1.780 1.00 67.19 187 PRO A C 1
ATOM 1467 O O . PRO A 1 187 ? -11.621 2.693 -2.048 1.00 67.19 187 PRO A O 1
ATOM 1470 N N . GLY A 1 188 ? -13.288 4.088 -1.471 1.00 62.78 188 GLY A N 1
ATOM 1471 C CA . GLY A 1 188 ? -14.343 3.067 -1.447 1.00 62.78 188 GLY A CA 1
ATOM 1472 C C . GLY A 1 188 ? -14.466 2.276 -0.142 1.00 62.78 188 GLY A C 1
ATOM 1473 O O . GLY A 1 188 ? -15.376 1.462 -0.037 1.00 62.78 188 GLY A O 1
ATOM 1474 N N . VAL A 1 189 ? -13.614 2.531 0.860 1.00 59.25 189 VAL A N 1
ATOM 1475 C CA . VAL A 1 189 ? -13.799 1.970 2.213 1.00 59.25 189 VAL A CA 1
ATOM 1476 C C . VAL A 1 189 ? -15.041 2.560 2.885 1.00 59.25 189 VAL A C 1
ATOM 1478 O O . VAL A 1 189 ? -15.755 1.854 3.592 1.00 59.25 189 VAL A O 1
ATOM 1481 N N . THR A 1 190 ? -15.353 3.825 2.595 1.00 54.75 190 THR A N 1
ATOM 1482 C CA . THR A 1 190 ? -16.625 4.453 2.956 1.00 54.75 190 THR A CA 1
ATOM 1483 C C . THR A 1 190 ? -17.280 5.099 1.732 1.00 54.75 190 THR A C 1
ATOM 1485 O O . THR A 1 190 ? -16.624 5.755 0.920 1.00 54.75 190 THR A O 1
ATOM 1488 N N . THR A 1 191 ? -18.587 4.892 1.565 1.00 50.25 191 THR A N 1
ATOM 1489 C CA . THR A 1 191 ? -19.419 5.542 0.537 1.00 50.25 191 THR A CA 1
ATOM 1490 C C . THR A 1 191 ? -20.696 5.984 1.231 1.00 50.25 191 THR A C 1
ATOM 1492 O O . THR A 1 191 ? -21.404 5.142 1.772 1.00 50.25 191 THR A O 1
ATOM 1495 N N . ARG A 1 192 ? -20.960 7.293 1.254 1.00 61.31 192 ARG A N 1
ATOM 1496 C CA . ARG A 1 192 ? -21.919 7.912 2.181 1.00 61.31 192 ARG A CA 1
ATOM 1497 C C . ARG A 1 192 ? -23.287 8.177 1.552 1.00 61.31 192 ARG A C 1
ATOM 1499 O O . ARG A 1 192 ? -23.347 8.706 0.440 1.00 61.31 192 ARG A O 1
ATOM 1506 N N . GLY A 1 193 ? -24.356 7.955 2.314 1.00 54.00 193 GLY A N 1
ATOM 1507 C CA . GLY A 1 193 ? -25.611 8.705 2.235 1.00 54.00 193 GLY A CA 1
ATOM 1508 C C . GLY A 1 193 ? -25.638 9.862 3.247 1.00 54.00 193 GLY A C 1
ATOM 1509 O O . GLY A 1 193 ? -24.985 9.808 4.285 1.00 54.00 193 GLY A O 1
ATOM 1510 N N . LEU A 1 194 ? -26.398 10.928 2.961 1.00 44.25 194 LEU A N 1
ATOM 1511 C CA . LEU A 1 194 ? -26.470 12.165 3.769 1.00 44.25 194 LEU A CA 1
ATOM 1512 C C . LEU A 1 194 ? -26.968 11.952 5.222 1.00 44.25 194 LEU A C 1
ATOM 1514 O O . LEU A 1 194 ? -26.802 12.840 6.051 1.00 44.25 194 LEU A O 1
ATOM 1518 N N . TYR A 1 195 ? -27.563 10.794 5.531 1.00 53.38 195 TYR A N 1
ATOM 1519 C CA . TYR A 1 195 ? -28.243 10.505 6.803 1.00 53.38 195 TYR A CA 1
ATOM 1520 C C . TYR A 1 195 ? -27.792 9.199 7.480 1.00 53.38 195 TYR A C 1
ATOM 1522 O O . TYR A 1 195 ? -28.448 8.746 8.415 1.00 53.38 195 TYR A O 1
ATOM 1530 N N . ASP A 1 196 ? -26.702 8.573 7.026 1.00 68.62 196 ASP A N 1
ATOM 1531 C CA . ASP A 1 196 ? -26.310 7.242 7.526 1.00 68.62 196 ASP A CA 1
ATOM 1532 C C . ASP A 1 196 ? -25.684 7.272 8.940 1.00 68.62 196 ASP A C 1
ATOM 1534 O O . ASP A 1 196 ? -25.588 6.229 9.607 1.00 68.62 196 ASP A O 1
ATOM 1538 N N . GLY A 1 197 ? -25.296 8.464 9.421 1.00 77.81 197 GLY A N 1
ATOM 1539 C CA . GLY A 1 197 ? -24.576 8.648 10.686 1.00 77.81 197 GLY A CA 1
ATOM 1540 C C . GLY A 1 197 ? -23.308 7.788 10.742 1.00 77.81 197 GLY A C 1
ATOM 1541 O O . GLY A 1 197 ? -22.748 7.438 9.709 1.00 77.81 197 GLY A O 1
ATOM 1542 N N . GLY A 1 198 ? -22.882 7.386 11.941 1.00 84.94 198 GLY A N 1
ATOM 1543 C CA . GLY A 1 198 ? -21.702 6.538 12.157 1.00 84.94 198 GLY A CA 1
ATOM 1544 C C . GLY A 1 198 ? -21.918 5.033 11.941 1.00 84.94 198 GLY A C 1
ATOM 1545 O O . GLY A 1 198 ? -21.201 4.213 12.522 1.00 84.94 198 GLY A O 1
ATOM 1546 N N . THR A 1 199 ? -22.961 4.621 11.213 1.00 87.38 199 THR A N 1
ATOM 1547 C CA . THR A 1 199 ? -23.332 3.198 11.089 1.00 87.38 199 THR A CA 1
ATOM 1548 C C . THR A 1 199 ? -22.306 2.398 10.290 1.00 87.38 199 THR A C 1
ATOM 1550 O O . THR A 1 199 ? -21.965 1.279 10.682 1.00 87.38 199 THR A O 1
ATOM 1553 N N . GLN A 1 200 ? -21.786 2.969 9.201 1.00 86.25 200 GLN A N 1
ATOM 1554 C CA . GLN A 1 200 ? -20.771 2.322 8.370 1.00 86.25 200 GLN A CA 1
ATOM 1555 C C . GLN A 1 200 ? -19.466 2.121 9.149 1.00 86.25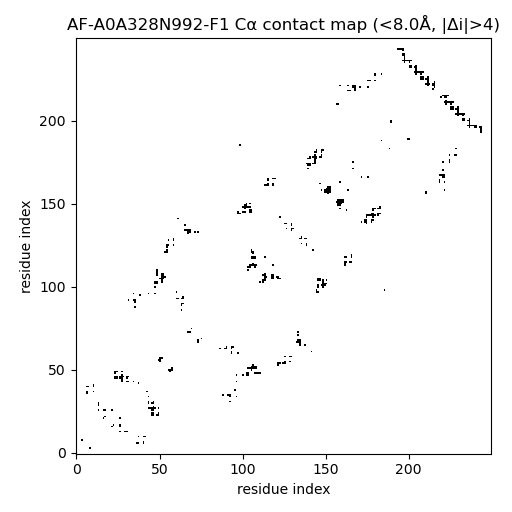 200 GLN A C 1
ATOM 1557 O O . GLN A 1 200 ? -18.874 1.042 9.122 1.00 86.25 200 GLN A O 1
ATOM 1562 N N . GLU A 1 201 ? -19.047 3.139 9.889 1.00 90.88 201 GLU A N 1
ATOM 1563 C CA . GLU A 1 201 ? -17.837 3.134 10.696 1.00 90.88 201 GLU A CA 1
ATOM 1564 C C . GLU A 1 201 ? -17.942 2.118 11.842 1.00 90.88 201 GLU A C 1
ATOM 1566 O O . GLU A 1 201 ? -16.994 1.378 12.096 1.00 90.88 201 GLU A O 1
ATOM 1571 N N . ARG A 1 202 ? -19.112 1.988 12.486 1.00 92.75 202 ARG A N 1
ATOM 1572 C CA . ARG A 1 202 ? -19.351 0.925 13.480 1.00 92.75 202 ARG A CA 1
ATOM 1573 C C . ARG A 1 202 ? -19.201 -0.474 12.873 1.00 92.75 202 ARG A C 1
ATOM 1575 O O . ARG A 1 202 ? -18.533 -1.315 13.468 1.00 92.75 202 ARG A O 1
ATOM 1582 N N . ALA A 1 203 ? -19.748 -0.708 11.679 1.00 92.25 203 ALA A N 1
ATOM 1583 C CA . ALA A 1 203 ? -19.618 -1.998 10.998 1.00 92.25 203 ALA A CA 1
ATOM 1584 C C . ALA A 1 203 ? -18.155 -2.329 10.642 1.00 92.25 203 ALA A C 1
ATOM 1586 O O . ALA A 1 203 ? -17.707 -3.455 10.863 1.00 92.25 203 ALA A O 1
ATOM 1587 N N . LEU A 1 204 ? -17.392 -1.347 10.148 1.00 91.94 204 LEU A N 1
ATOM 1588 C CA . LEU A 1 204 ? -15.954 -1.500 9.892 1.00 91.94 204 LEU A CA 1
ATOM 1589 C C . LEU A 1 204 ? -15.180 -1.768 11.187 1.00 91.94 204 LEU A C 1
ATOM 1591 O O . LEU A 1 204 ? -14.322 -2.649 11.225 1.00 91.94 204 LEU A O 1
ATOM 1595 N N . ALA A 1 205 ? -15.501 -1.054 12.266 1.00 95.62 205 ALA A N 1
ATOM 1596 C CA . ALA A 1 205 ? -14.854 -1.261 13.552 1.00 95.62 205 ALA A CA 1
ATOM 1597 C C . ALA A 1 205 ? -15.051 -2.682 14.090 1.00 95.62 205 ALA A C 1
ATOM 1599 O O . ALA A 1 205 ? -14.095 -3.281 14.593 1.00 95.62 205 ALA A O 1
ATOM 1600 N N . ASP A 1 206 ? -16.262 -3.226 13.980 1.00 96.44 206 ASP A N 1
ATOM 1601 C CA . ASP A 1 206 ? -16.570 -4.586 14.420 1.00 96.44 206 ASP A CA 1
ATOM 1602 C C . ASP A 1 206 ? -15.904 -5.632 13.518 1.00 96.44 206 ASP A C 1
ATOM 1604 O O . ASP A 1 206 ? -15.365 -6.620 14.022 1.00 96.44 206 ASP A O 1
ATOM 1608 N N . GLN A 1 207 ? -15.837 -5.381 12.205 1.00 94.62 207 GLN A N 1
ATOM 1609 C CA . GLN A 1 207 ? -15.079 -6.219 11.274 1.00 94.62 207 GLN A CA 1
ATOM 1610 C C . GLN A 1 207 ? -13.600 -6.306 11.674 1.00 94.62 207 GLN A C 1
ATOM 1612 O O . GLN A 1 207 ? -13.063 -7.411 11.782 1.00 94.62 207 GLN A O 1
ATOM 1617 N N . TYR A 1 208 ? -12.946 -5.166 11.918 1.00 97.06 208 TYR A N 1
ATOM 1618 C CA . TYR A 1 208 ? -11.536 -5.139 12.311 1.00 97.06 208 TYR A CA 1
ATOM 1619 C C . TYR A 1 208 ? -11.305 -5.744 13.698 1.00 97.06 208 TYR A C 1
ATOM 1621 O O . TYR A 1 208 ? -10.339 -6.479 13.874 1.00 97.06 208 TYR A O 1
ATOM 1629 N N . SER A 1 209 ? -12.214 -5.526 14.653 1.00 98.00 209 SER A N 1
ATOM 1630 C CA . SER A 1 209 ? -12.149 -6.161 15.978 1.00 98.00 209 SER A CA 1
ATOM 1631 C C . SER A 1 209 ? -12.210 -7.688 15.867 1.00 98.00 209 SER A C 1
ATOM 1633 O O . SER A 1 209 ? -11.387 -8.385 16.452 1.00 98.00 209 SER A O 1
ATOM 1635 N N . GLY A 1 210 ? -13.144 -8.218 15.070 1.00 97.69 210 GLY A N 1
ATOM 1636 C CA . GLY A 1 210 ? -13.257 -9.659 14.855 1.00 97.69 210 GLY A CA 1
ATOM 1637 C C . GLY A 1 210 ? -12.068 -10.243 14.086 1.00 97.69 210 GLY A C 1
ATOM 1638 O O . GLY A 1 210 ? -11.679 -11.381 14.335 1.00 97.69 210 GLY A O 1
ATOM 1639 N N . ALA A 1 211 ? -11.476 -9.484 13.159 1.00 97.62 211 ALA A N 1
ATOM 1640 C CA . ALA A 1 211 ? -10.234 -9.874 12.491 1.00 97.62 211 ALA A CA 1
ATOM 1641 C C . ALA A 1 211 ? -9.053 -9.915 13.475 1.00 97.62 211 ALA A C 1
ATOM 1643 O O . ALA A 1 211 ? -8.290 -10.878 13.461 1.00 97.62 211 ALA A O 1
ATOM 1644 N N . ALA A 1 212 ? -8.941 -8.925 14.367 1.00 98.31 212 ALA A N 1
ATOM 1645 C CA . ALA A 1 212 ? -7.912 -8.880 15.403 1.00 98.31 212 ALA A CA 1
ATOM 1646 C C . ALA A 1 212 ? -7.986 -10.106 16.326 1.00 98.31 212 ALA A C 1
ATOM 1648 O O . ALA A 1 212 ? -6.964 -10.744 16.579 1.00 98.31 212 ALA A O 1
ATOM 1649 N N . ASP A 1 213 ? -9.197 -10.477 16.761 1.00 98.19 213 ASP A N 1
ATOM 1650 C CA . ASP A 1 213 ? -9.441 -11.656 17.601 1.00 98.19 213 ASP A CA 1
ATOM 1651 C C . ASP A 1 213 ? -8.955 -12.956 16.938 1.00 98.19 213 ASP A C 1
ATOM 1653 O O . ASP A 1 213 ? -8.433 -13.832 17.623 1.00 98.19 213 ASP A O 1
ATOM 1657 N N . ARG A 1 214 ? -9.091 -13.084 15.610 1.00 97.75 214 ARG A N 1
ATOM 1658 C CA . ARG A 1 214 ? -8.671 -14.290 14.874 1.00 97.75 214 ARG A CA 1
ATOM 1659 C C . ARG A 1 214 ? -7.159 -14.438 14.750 1.00 97.75 214 ARG A C 1
ATOM 1661 O O . ARG A 1 214 ? -6.676 -15.564 14.672 1.00 97.75 214 ARG A O 1
ATOM 1668 N N . VAL A 1 215 ? -6.418 -13.331 14.686 1.00 98.00 215 VAL A N 1
ATOM 1669 C CA . VAL A 1 215 ? -4.991 -13.368 14.323 1.00 98.00 215 VAL A CA 1
ATOM 1670 C C . VA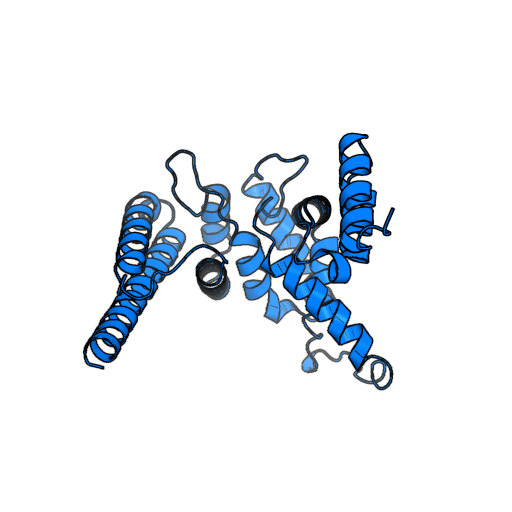L A 1 215 ? -4.052 -13.158 15.503 1.00 98.00 215 VAL A C 1
ATOM 1672 O O . VAL A 1 215 ? -2.932 -13.661 15.457 1.00 98.00 215 VAL A O 1
ATOM 1675 N N . ARG A 1 216 ? -4.472 -12.445 16.557 1.00 97.81 216 ARG A N 1
ATOM 1676 C CA . ARG A 1 216 ? -3.557 -11.931 17.596 1.00 97.81 216 ARG A CA 1
ATOM 1677 C C . ARG A 1 216 ? -2.758 -12.992 18.355 1.00 97.81 216 ARG A C 1
ATOM 1679 O O . ARG A 1 216 ? -1.677 -12.681 18.842 1.00 97.81 216 ARG A O 1
ATOM 1686 N N . ASP A 1 217 ? -3.262 -14.221 18.438 1.00 97.69 217 ASP A N 1
ATOM 1687 C CA . ASP A 1 217 ? -2.578 -15.313 19.140 1.00 97.69 217 ASP A CA 1
ATOM 1688 C C . ASP A 1 217 ? -1.310 -15.775 18.403 1.00 97.69 217 ASP A C 1
ATOM 1690 O O . ASP A 1 217 ? -0.357 -16.228 19.037 1.00 97.69 217 ASP A O 1
ATOM 1694 N N . ARG A 1 218 ? -1.285 -15.649 17.067 1.00 98.00 218 ARG A N 1
ATOM 1695 C CA . ARG A 1 218 ? -0.131 -16.000 16.220 1.00 98.00 218 ARG A CA 1
ATOM 1696 C C . ARG A 1 218 ? 0.599 -14.769 15.677 1.00 98.00 218 ARG A C 1
ATOM 1698 O O . ARG A 1 218 ? 1.818 -14.812 15.557 1.00 98.00 218 ARG A O 1
ATOM 1705 N N . TRP A 1 219 ? -0.129 -13.690 15.394 1.00 98.44 219 TRP A N 1
ATOM 1706 C CA . TRP A 1 219 ? 0.383 -12.423 14.865 1.00 98.44 219 TRP A CA 1
ATOM 1707 C C . TRP A 1 219 ? -0.034 -11.253 15.772 1.00 98.44 219 TRP A C 1
ATOM 1709 O O . TRP A 1 219 ? -0.991 -10.528 15.461 1.00 98.44 219 TRP A O 1
ATOM 1719 N N . PRO A 1 220 ? 0.620 -11.081 16.935 1.00 98.19 220 PRO A N 1
ATOM 1720 C CA . PRO A 1 220 ? 0.249 -10.062 17.912 1.00 98.19 220 PRO A CA 1
ATOM 1721 C C . PRO A 1 220 ? 0.336 -8.628 17.371 1.00 98.19 220 PRO A C 1
ATOM 1723 O O . PRO A 1 220 ? -0.518 -7.808 17.718 1.00 98.19 220 PRO A O 1
ATOM 1726 N N . ARG A 1 221 ? 1.304 -8.307 16.502 1.00 97.69 221 ARG A N 1
ATOM 1727 C CA . ARG A 1 221 ? 1.408 -6.976 15.878 1.00 97.69 221 ARG A CA 1
ATOM 1728 C C . ARG A 1 221 ? 0.277 -6.733 14.897 1.00 97.69 221 ARG A C 1
ATOM 1730 O O . ARG A 1 221 ? -0.357 -5.683 14.939 1.00 97.69 221 ARG A O 1
ATOM 1737 N N . SER A 1 222 ? -0.040 -7.735 14.078 1.00 98.12 222 SER A N 1
ATOM 1738 C CA . SER A 1 222 ? -1.190 -7.655 13.169 1.00 98.12 222 SER A CA 1
ATOM 1739 C C . SER A 1 222 ? -2.498 -7.478 13.945 1.00 98.12 222 SER A C 1
ATOM 1741 O O . SER A 1 222 ? -3.341 -6.665 13.569 1.00 98.12 222 SER A O 1
ATOM 1743 N N . GLY A 1 223 ? -2.650 -8.181 15.072 1.00 98.25 223 GLY A N 1
ATOM 1744 C CA . GLY A 1 223 ? -3.766 -7.979 15.996 1.00 98.25 223 GLY A CA 1
ATOM 1745 C C . GLY A 1 223 ? -3.837 -6.543 16.522 1.00 98.25 223 GLY A C 1
ATOM 1746 O O . GLY A 1 223 ? -4.894 -5.917 16.457 1.00 98.25 223 GLY A O 1
ATOM 1747 N N . ALA A 1 224 ? -2.710 -5.987 16.974 1.00 98.25 224 ALA A N 1
ATOM 1748 C CA . ALA A 1 224 ? -2.635 -4.613 17.470 1.00 98.25 224 ALA A CA 1
ATOM 1749 C C . ALA A 1 224 ? -2.959 -3.564 16.390 1.00 98.25 224 ALA A C 1
ATOM 1751 O O . ALA A 1 224 ? -3.661 -2.589 16.678 1.00 98.25 224 ALA A O 1
ATOM 1752 N N . LEU A 1 225 ? -2.503 -3.779 15.152 1.00 98.25 225 LEU A N 1
ATOM 1753 C CA . LEU A 1 225 ? -2.833 -2.950 13.992 1.00 98.25 225 LEU A CA 1
ATOM 1754 C C . LEU A 1 225 ? -4.345 -2.937 13.731 1.00 98.25 225 LEU A C 1
ATOM 1756 O O . LEU A 1 225 ? -4.947 -1.871 13.580 1.00 98.25 225 LEU A O 1
ATOM 1760 N N . LEU A 1 226 ? -4.981 -4.110 13.739 1.00 98.25 226 LEU A N 1
ATOM 1761 C CA . LEU A 1 226 ? -6.422 -4.255 13.516 1.00 98.25 226 LEU A CA 1
ATOM 1762 C C . LEU A 1 226 ? -7.250 -3.648 14.658 1.00 98.25 226 LEU A C 1
ATOM 1764 O O . LEU A 1 226 ? -8.244 -2.965 14.406 1.00 98.25 226 LEU A O 1
ATOM 1768 N N . ASP A 1 227 ? -6.810 -3.804 15.907 1.00 98.12 227 ASP A N 1
ATOM 1769 C CA . ASP A 1 227 ? -7.413 -3.124 17.060 1.00 98.12 227 ASP A CA 1
ATOM 1770 C C . ASP A 1 227 ? -7.247 -1.595 16.970 1.00 98.12 227 ASP A C 1
ATOM 1772 O O . ASP A 1 227 ? -8.136 -0.834 17.367 1.00 98.12 227 ASP A O 1
ATOM 1776 N N . GLY A 1 228 ? -6.124 -1.119 16.422 1.00 97.25 228 GLY A N 1
ATOM 1777 C CA . GLY A 1 228 ? -5.906 0.281 16.055 1.00 97.25 228 GLY A CA 1
ATOM 1778 C C . GLY A 1 228 ? -6.964 0.785 15.076 1.00 97.25 228 GLY A C 1
ATOM 1779 O O . GLY A 1 228 ? -7.683 1.731 15.396 1.00 97.25 228 GLY A O 1
ATOM 1780 N N . LEU A 1 229 ? -7.130 0.099 13.943 1.00 96.12 229 LEU A N 1
ATOM 1781 C CA . LEU A 1 229 ? -8.151 0.424 12.941 1.00 96.12 229 LEU A CA 1
ATOM 1782 C C . LEU A 1 229 ? -9.563 0.412 13.537 1.00 96.12 229 LEU A C 1
ATOM 1784 O O . LEU A 1 229 ? -10.335 1.347 13.322 1.00 96.12 229 LEU A O 1
ATOM 1788 N N . SER A 1 230 ? -9.892 -0.606 14.337 1.00 96.94 230 SER A N 1
ATOM 1789 C CA . SER A 1 230 ? -11.185 -0.704 15.019 1.00 96.94 230 SER A CA 1
ATOM 1790 C C . SER A 1 230 ? -11.468 0.520 15.896 1.00 96.94 230 SER A C 1
ATOM 1792 O O . SER A 1 230 ? -12.562 1.086 15.845 1.00 96.94 230 SER A O 1
ATOM 1794 N N . ARG A 1 231 ? -10.480 0.976 16.679 1.00 97.44 231 ARG A N 1
ATOM 1795 C CA . ARG A 1 231 ? -10.607 2.185 17.510 1.00 97.44 231 ARG A CA 1
ATOM 1796 C C . ARG A 1 231 ? -10.810 3.439 16.668 1.00 97.44 231 ARG A C 1
ATOM 1798 O O . ARG A 1 231 ? -11.746 4.182 16.955 1.00 97.44 231 ARG A O 1
ATOM 1805 N N . SER A 1 232 ? -10.010 3.627 15.620 1.00 94.38 232 SER A N 1
ATOM 1806 C CA . SER A 1 232 ? -10.136 4.781 14.727 1.00 94.38 232 SER A CA 1
ATOM 1807 C C . SER A 1 232 ? -11.538 4.867 14.122 1.00 94.38 232 SER A C 1
ATOM 1809 O O . SER A 1 232 ? -12.189 5.900 14.239 1.00 94.38 232 SER A O 1
ATOM 1811 N N . TYR A 1 233 ? -12.080 3.761 13.600 1.00 93.81 233 TYR A N 1
ATOM 1812 C CA . TYR A 1 233 ? -13.447 3.756 13.070 1.00 93.81 233 TYR A CA 1
ATOM 1813 C C . TYR A 1 233 ? -14.519 3.999 14.145 1.00 93.81 233 TYR A C 1
ATOM 1815 O O . TYR A 1 233 ? -15.497 4.693 13.884 1.00 93.81 233 TYR A O 1
ATOM 1823 N N . ARG A 1 234 ? -14.356 3.520 15.386 1.00 95.06 234 ARG A N 1
ATOM 1824 C CA . ARG A 1 234 ? -15.297 3.879 16.473 1.00 95.06 234 ARG A CA 1
ATOM 1825 C C . ARG A 1 234 ? -15.281 5.375 16.776 1.00 95.06 234 ARG A C 1
ATOM 1827 O O . ARG A 1 234 ? -16.332 5.951 17.065 1.00 95.06 234 ARG A O 1
ATOM 1834 N N . ASP A 1 235 ? -14.113 6.001 16.723 1.00 93.44 235 ASP A N 1
ATOM 1835 C CA . ASP A 1 235 ? -13.991 7.441 16.920 1.00 93.44 235 ASP A CA 1
ATOM 1836 C C . ASP A 1 235 ? -14.542 8.234 15.733 1.00 93.44 235 ASP A C 1
ATOM 1838 O O . ASP A 1 235 ? -15.129 9.298 15.944 1.00 93.44 235 ASP A O 1
ATOM 1842 N N . ASP A 1 236 ? -14.417 7.720 14.509 1.00 90.69 236 ASP A N 1
ATOM 1843 C CA . ASP A 1 236 ? -15.042 8.286 13.309 1.00 90.69 236 ASP A CA 1
ATOM 1844 C C . ASP A 1 236 ? -16.570 8.216 13.420 1.00 90.69 236 ASP A C 1
ATOM 1846 O O . ASP A 1 236 ? -17.231 9.245 13.297 1.00 90.69 236 ASP A O 1
ATOM 1850 N N . ALA A 1 237 ? -17.128 7.064 13.813 1.00 90.50 237 ALA A N 1
ATOM 1851 C CA . ALA A 1 237 ? -18.567 6.889 14.025 1.00 90.50 237 ALA A CA 1
ATOM 1852 C C . ALA A 1 237 ? -19.155 7.948 14.974 1.00 90.50 237 ALA A C 1
ATOM 1854 O O . ALA A 1 237 ? -20.178 8.565 14.688 1.00 90.50 237 ALA A O 1
ATOM 1855 N N . ARG A 1 238 ? -18.467 8.214 16.093 1.00 91.50 238 ARG A N 1
ATOM 1856 C CA . ARG A 1 238 ? -18.869 9.239 17.076 1.00 91.50 238 ARG A CA 1
ATOM 1857 C C . ARG A 1 238 ? -18.779 10.664 16.529 1.00 91.50 238 ARG A C 1
ATOM 1859 O O . ARG A 1 238 ? -19.433 11.566 17.057 1.00 91.50 238 ARG A O 1
ATOM 1866 N N . ARG A 1 239 ? -17.893 10.928 15.564 1.00 87.25 239 ARG A N 1
ATOM 1867 C CA . ARG A 1 239 ? -17.826 12.231 14.883 1.00 87.25 239 ARG A CA 1
ATOM 1868 C C . ARG A 1 239 ? -18.981 12.373 13.898 1.00 87.25 239 ARG A C 1
ATOM 1870 O O . ARG A 1 239 ? -19.608 13.428 13.887 1.00 87.25 239 ARG A O 1
ATOM 1877 N N . GLU A 1 240 ? -19.297 11.313 13.164 1.00 85.69 240 GLU A N 1
ATOM 1878 C CA . GLU A 1 240 ? -20.389 11.311 12.190 1.00 85.69 240 GLU A CA 1
ATOM 1879 C C . GLU A 1 240 ? -21.770 11.404 12.847 1.00 85.69 240 GLU A C 1
ATOM 1881 O O . GLU A 1 240 ? -22.590 12.202 12.401 1.00 85.69 240 GLU A O 1
ATOM 1886 N N . ASP A 1 241 ? -22.013 10.698 13.957 1.00 86.31 241 ASP A N 1
ATOM 1887 C CA . ASP A 1 241 ? -23.277 10.803 14.705 1.00 86.31 241 ASP A CA 1
ATOM 1888 C C . ASP A 1 241 ? -23.539 12.263 15.145 1.00 86.31 241 ASP A C 1
ATOM 1890 O O . ASP A 1 241 ? -24.608 12.818 14.891 1.00 86.31 241 ASP A O 1
ATOM 1894 N N . ARG A 1 242 ? -22.514 12.946 15.683 1.00 86.00 242 ARG A N 1
ATOM 1895 C CA . ARG A 1 242 ? -22.599 14.375 16.053 1.00 86.00 242 ARG A CA 1
ATOM 1896 C C . ARG A 1 242 ? -22.837 15.295 14.852 1.00 86.00 242 ARG A C 1
ATOM 1898 O O . ARG A 1 242 ? -23.504 16.321 14.978 1.00 86.00 242 ARG A O 1
ATOM 1905 N N . SER A 1 243 ? -22.258 14.963 13.699 1.00 80.69 243 SER A N 1
ATOM 1906 C CA . SER A 1 243 ? -22.448 15.724 12.461 1.00 80.69 243 SER A CA 1
ATOM 1907 C C . SER A 1 243 ? -23.882 15.585 11.945 1.00 80.69 243 SER A C 1
ATOM 1909 O O . SER A 1 243 ? -24.508 16.592 11.607 1.00 80.69 243 SER A O 1
ATOM 1911 N N . ALA A 1 244 ? -24.430 14.366 11.944 1.00 79.50 244 ALA A N 1
ATOM 1912 C CA . ALA A 1 244 ? -25.787 14.078 11.490 1.00 79.50 244 ALA A CA 1
ATOM 1913 C C . ALA A 1 244 ? -26.850 14.775 12.357 1.00 79.50 244 ALA A C 1
ATOM 1915 O O . ALA A 1 244 ? -27.761 15.401 11.813 1.00 79.50 244 ALA A O 1
ATOM 1916 N N . GLU A 1 245 ? -26.693 14.753 13.685 1.00 77.38 245 GLU A N 1
ATOM 1917 C CA . GLU A 1 245 ? -27.574 15.465 14.625 1.00 77.38 245 GLU A CA 1
ATOM 1918 C C . GLU A 1 245 ? -27.631 16.974 14.321 1.00 77.38 245 GLU A C 1
ATOM 1920 O O . GLU A 1 245 ? -28.709 17.550 14.203 1.00 77.38 245 GLU A O 1
ATOM 1925 N N . SER A 1 246 ? -26.480 17.613 14.077 1.00 73.12 246 SER A N 1
ATOM 1926 C CA . SER A 1 246 ? -26.423 19.050 13.765 1.00 73.12 246 SER A CA 1
ATOM 1927 C C . SER A 1 246 ? -27.056 19.435 12.419 1.00 73.12 246 SER A C 1
ATOM 1929 O O . SER A 1 246 ? -27.366 20.614 12.221 1.00 73.12 246 SER A O 1
ATOM 1931 N N . HIS A 1 247 ? -27.182 18.501 11.474 1.00 62.41 247 HIS A N 1
ATOM 1932 C CA . HIS A 1 247 ? -27.778 18.749 10.156 1.00 62.41 247 HIS A CA 1
ATOM 1933 C C . HIS A 1 247 ? -29.262 18.367 10.094 1.00 62.41 247 HIS A C 1
ATOM 1935 O O . HIS A 1 247 ? -29.965 18.894 9.237 1.00 62.41 247 HIS A O 1
ATOM 1941 N N . GLY A 1 248 ? -29.742 17.493 10.985 1.00 59.69 248 GLY A N 1
ATOM 1942 C CA . GLY A 1 248 ? -31.166 17.167 11.125 1.00 59.69 248 GLY A CA 1
ATOM 1943 C C . GLY A 1 248 ? -31.996 18.261 11.810 1.00 59.69 248 GLY A C 1
ATOM 1944 O O . GLY A 1 248 ? -33.202 18.326 11.593 1.00 59.69 248 GLY A O 1
ATOM 1945 N N . ASP A 1 249 ? -31.348 19.139 12.583 1.00 55.97 249 ASP A N 1
ATOM 1946 C CA . ASP A 1 249 ? -31.975 20.255 13.312 1.00 55.97 249 ASP A CA 1
ATOM 1947 C C . ASP A 1 249 ? -32.063 21.579 12.507 1.00 55.97 249 ASP A C 1
ATOM 1949 O O . ASP A 1 249 ? -32.435 22.619 13.060 1.00 55.97 249 ASP A O 1
ATOM 1953 N N . ARG A 1 250 ? -31.714 21.578 11.209 1.00 51.28 250 ARG A N 1
ATOM 1954 C CA . ARG A 1 250 ? -31.793 22.741 10.297 1.00 51.28 250 ARG A CA 1
ATOM 1955 C C . ARG A 1 250 ? -32.863 22.567 9.228 1.00 51.28 250 ARG A C 1
ATOM 1957 O O . ARG A 1 250 ? -33.512 23.590 8.912 1.00 51.28 250 ARG A O 1
#

Nearest PDB structures (foldseek):
  6f09-assembly3_P  TM=2.021E-01  e=4.417E+00  Homo sapiens
  3gw4-assembly1_A  TM=2.637E-01  e=7.196E+00  Deinococcus radiodurans R1 = ATCC 13939 = DSM 20539